Protein AF-A0AAD6XHH4-F1 (afdb_monomer_lite)

Foldseek 3Di:
DDDDDDDDDDVVVVVVVVVVVVVVVVVVVVCVPDVDDDPPDDDDDDDDDDDDDDDDDDCPVVVVVVVVVVLVVVVVVVLVVVVPDDDDPPDDDDDDDDDDDDPPSVVVVVPDPPDDPVRLVVVLLSVLVVLLPDPDQDDPVSQVCCVPDVSNVLSNLSNLLSVLLVQQADDVPDPARDGHDDPPDDPVSVVLSNQLQVLLLVVLVCQLQDAQDFDPPVDPPSVQQRVLRNVLSNVLSVVLVVCVPPPDDDRSSHSNSSVSSLVSSLVSLLVCLVVPPRHDPNRSVSSSVSSVCCVSVVRSVSNDDD

pLDDT: mean 70.5, std 23.52, range [30.83, 97.88]

Radius of gyration: 24.85 Å; chains: 1; bounding box: 72×49×57 Å

Organism: NCBI:txid1033014

Sequence (306 aa):
MTRCSSLRSPPALDALRSAALRRALRLMRHLNSNPTLDLRSEKPGRLPQGVLDDPAEKNSDRFVFIEVEQTLFKVHISLFRLEIWSPASSATREKSPREYEAPEPIYCLATHSSLGSDLLLDLVRRLSHHILRQSSPPDPALIHLIEHDPRLRKLQGAVYYRQLIDLERPLPGSPSAQPVFPSGMDVERRMLFLSAHISLSALCARVSSEAPPIPASGCPSHAMCALAWADMWAQAAATCCLQVGSRTPPQPEGSADVLGRLRAMTPVLNRMVTEAPTMSVGCGLAALDAVGALIIDGLMGHFASP

Secondary structure (DSSP, 8-state):
-------PPPHHHHHHHHHHHHHHHHHHHHHHH-S---SS-----------------S-HHHHHHHHHHHHHHHHHHHHHHHHSS-S----------------HHHHHHHT-TT--HHHHHHHHHHHHHHHHH-SSPPPHHHHHHHHH-GGGGGGHHHHHHHHHHHH----TT-SS------TTS-HHHHHHHHHHHHHHHHHHHHHHH-PPPPP--S-TTHHHHHHHHHHHHHHHHHHHHHGGGS-SSPP--STT-HHHHHHHHHHHHHHHHHH-TTS-HHHHHHHHHHHHHIIIIIHHHTT---

Structure (mmCIF, N/CA/C/O backbone):
data_AF-A0AAD6XHH4-F1
#
_entry.id   AF-A0AAD6XHH4-F1
#
loop_
_atom_site.group_PDB
_atom_site.id
_atom_site.type_symbol
_atom_site.label_atom_id
_atom_site.label_alt_id
_atom_site.label_comp_id
_atom_site.label_asym_id
_atom_site.label_entity_id
_atom_site.label_seq_id
_atom_site.pdbx_PDB_ins_code
_atom_site.Cartn_x
_atom_site.Cartn_y
_atom_site.Cartn_z
_atom_site.occupancy
_atom_site.B_iso_or_equiv
_atom_site.auth_seq_id
_atom_site.auth_comp_id
_atom_site.auth_asym_id
_atom_site.auth_atom_id
_atom_site.pdbx_PDB_model_num
ATOM 1 N N . MET A 1 1 ? -39.814 -18.884 34.731 1.00 38.12 1 MET A N 1
ATOM 2 C CA . MET A 1 1 ? -40.249 -18.871 33.317 1.00 38.12 1 MET A CA 1
ATOM 3 C C . MET A 1 1 ? -40.648 -17.450 32.946 1.00 38.12 1 MET A C 1
ATOM 5 O O . MET A 1 1 ? -41.772 -17.045 33.204 1.00 38.12 1 MET A O 1
ATOM 9 N N . THR A 1 2 ? -39.713 -16.674 32.408 1.00 34.16 2 THR A N 1
ATOM 10 C CA . THR A 1 2 ? -39.904 -15.274 31.998 1.00 34.16 2 THR A CA 1
ATOM 11 C C . THR A 1 2 ? -39.725 -15.206 30.483 1.00 34.16 2 THR A C 1
ATOM 13 O O . THR A 1 2 ? -38.707 -15.646 29.957 1.00 34.16 2 THR A O 1
ATOM 16 N N . ARG A 1 3 ? -40.759 -14.746 29.768 1.00 37.12 3 ARG A N 1
ATOM 17 C CA . ARG A 1 3 ? -40.768 -14.635 28.302 1.00 37.12 3 ARG A CA 1
ATOM 18 C C . ARG A 1 3 ? -39.879 -13.463 27.870 1.00 37.12 3 ARG A C 1
ATOM 20 O O . ARG A 1 3 ? -40.127 -12.335 28.283 1.00 37.12 3 ARG A O 1
ATOM 27 N N . CYS A 1 4 ? -38.885 -13.731 27.022 1.00 30.83 4 CYS A N 1
ATOM 28 C CA . CYS A 1 4 ? -38.137 -12.708 26.291 1.00 30.83 4 CYS A CA 1
ATOM 29 C C . CYS A 1 4 ? -39.036 -12.065 25.228 1.00 30.83 4 CYS A C 1
ATOM 31 O O . CYS A 1 4 ? -39.447 -12.721 24.270 1.00 30.83 4 CYS A O 1
ATOM 33 N N . SER A 1 5 ? -39.323 -10.778 25.392 1.00 34.25 5 SER A N 1
ATOM 34 C CA . SER A 1 5 ? -39.999 -9.954 24.392 1.00 34.25 5 SER A CA 1
ATOM 35 C C . SER A 1 5 ? -38.988 -9.493 23.340 1.00 34.25 5 SER A C 1
ATOM 37 O O . SER A 1 5 ? -38.043 -8.773 23.649 1.00 34.25 5 SER A O 1
ATOM 39 N N . SER A 1 6 ? -39.192 -9.916 22.092 1.00 36.91 6 SER A N 1
ATOM 40 C CA . SER A 1 6 ? -38.454 -9.443 20.917 1.00 36.91 6 SER A CA 1
ATOM 41 C C . SER A 1 6 ? -38.682 -7.937 20.724 1.00 36.91 6 SER A C 1
ATOM 43 O O . SER A 1 6 ? -39.798 -7.502 20.429 1.00 36.91 6 SER A O 1
ATOM 45 N N . LEU A 1 7 ? -37.628 -7.140 20.918 1.00 37.38 7 LEU A N 1
ATOM 46 C CA . LEU A 1 7 ? -37.591 -5.716 20.585 1.00 37.38 7 LEU A CA 1
ATOM 47 C C . LEU A 1 7 ? -37.628 -5.571 19.058 1.00 37.38 7 LEU A C 1
ATOM 49 O O . LEU A 1 7 ? -36.608 -5.698 18.384 1.00 37.38 7 LEU A O 1
ATOM 53 N N . ARG A 1 8 ? -38.821 -5.323 18.508 1.00 40.91 8 ARG A N 1
ATOM 54 C CA . ARG A 1 8 ? -38.974 -4.861 17.126 1.00 40.91 8 ARG A CA 1
ATOM 55 C C . ARG A 1 8 ? -38.397 -3.452 17.020 1.00 40.91 8 ARG A C 1
ATOM 57 O O . ARG A 1 8 ? -38.743 -2.579 17.815 1.00 40.91 8 ARG A O 1
ATOM 64 N N . SER A 1 9 ? -37.532 -3.237 16.037 1.00 38.97 9 SER A N 1
ATOM 65 C CA . SER A 1 9 ? -37.052 -1.913 15.647 1.00 38.97 9 SER A CA 1
ATOM 66 C C . SER A 1 9 ? -38.241 -0.981 15.357 1.00 38.97 9 SER A C 1
ATOM 68 O O . SER A 1 9 ? -39.226 -1.413 14.750 1.00 38.97 9 SER A O 1
ATOM 70 N N . PRO A 1 10 ? -38.199 0.287 15.807 1.00 39.59 10 PRO A N 1
ATOM 71 C CA . PRO A 1 10 ? -39.323 1.194 15.651 1.00 39.59 10 PRO A CA 1
ATOM 72 C C . PRO A 1 10 ? -39.544 1.518 14.161 1.00 39.59 10 PRO A C 1
ATOM 74 O O . PRO A 1 10 ? -38.591 1.892 13.473 1.00 39.59 10 PRO A O 1
ATOM 77 N N . PRO A 1 11 ? -40.794 1.461 13.662 1.00 45.16 11 PRO A N 1
ATOM 78 C CA . PRO A 1 11 ? -41.135 1.668 12.245 1.00 45.16 11 PRO A CA 1
ATOM 79 C C . PRO A 1 11 ? -40.723 3.048 11.699 1.00 45.16 11 PRO A C 1
ATOM 81 O O . PRO A 1 11 ? -40.626 3.246 10.489 1.00 45.16 11 PRO A O 1
ATOM 84 N N . ALA A 1 12 ? -40.426 4.003 12.585 1.00 40.31 12 ALA A N 1
ATOM 85 C CA . ALA A 1 12 ? -39.909 5.320 12.234 1.00 40.31 12 ALA A CA 1
ATOM 86 C C . ALA A 1 12 ? -38.522 5.268 11.564 1.00 40.31 12 ALA A C 1
ATOM 88 O O . ALA A 1 12 ? -38.229 6.093 10.699 1.00 40.31 12 ALA A O 1
ATOM 89 N N . LEU A 1 13 ? -37.681 4.292 11.921 1.00 39.94 13 LEU A N 1
ATOM 90 C CA . LEU A 1 13 ? -36.305 4.197 11.426 1.00 39.94 13 LEU A CA 1
ATOM 91 C C . LEU A 1 13 ? -36.262 3.641 9.992 1.00 39.94 13 LEU A C 1
ATOM 93 O O . LEU A 1 13 ? -35.507 4.133 9.155 1.00 39.94 13 LEU A O 1
ATOM 97 N N . ASP A 1 14 ? -37.161 2.711 9.669 1.00 41.16 14 ASP A N 1
ATOM 98 C CA . ASP A 1 14 ? -37.335 2.195 8.307 1.00 41.16 14 ASP A CA 1
ATOM 99 C C . ASP A 1 14 ? -38.042 3.212 7.393 1.00 41.16 14 ASP A C 1
ATOM 101 O O . ASP A 1 14 ? -37.699 3.348 6.215 1.00 41.16 14 ASP A O 1
ATOM 105 N N . ALA A 1 15 ? -38.958 4.019 7.941 1.00 40.78 15 ALA A N 1
ATOM 106 C CA . ALA A 1 15 ? -39.576 5.130 7.218 1.00 40.78 15 ALA A CA 1
ATOM 107 C C . ALA A 1 15 ? -38.568 6.246 6.875 1.00 40.78 15 ALA A C 1
ATOM 109 O O . ALA A 1 15 ? -38.602 6.777 5.760 1.00 40.78 15 ALA A O 1
ATOM 110 N N . LEU A 1 16 ? -37.643 6.564 7.790 1.00 37.56 16 LEU A N 1
ATOM 111 C CA . LEU A 1 16 ? -36.553 7.524 7.569 1.00 37.56 16 LEU A CA 1
ATOM 112 C C . LEU A 1 16 ? -35.567 7.033 6.499 1.00 37.56 16 LEU A C 1
ATOM 114 O O . LEU A 1 16 ? -35.246 7.786 5.578 1.00 37.56 16 LEU A O 1
ATOM 118 N N . ARG A 1 17 ? -35.181 5.750 6.541 1.00 42.19 17 ARG A N 1
ATOM 119 C CA . ARG A 1 17 ? -34.346 5.102 5.509 1.00 42.19 17 ARG A CA 1
ATOM 120 C C . ARG A 1 17 ? -35.018 5.124 4.132 1.00 42.19 17 ARG A C 1
ATOM 122 O O . ARG A 1 17 ? -34.400 5.491 3.136 1.00 42.19 17 ARG A O 1
ATOM 129 N N . SER A 1 18 ? -36.318 4.837 4.081 1.00 48.31 18 SER A N 1
ATOM 130 C CA . SER A 1 18 ? -37.126 4.902 2.856 1.00 48.31 18 SER A CA 1
ATOM 131 C C . SER A 1 18 ? -37.289 6.333 2.310 1.00 48.31 18 SER A C 1
ATOM 133 O O . SER A 1 18 ? -37.355 6.550 1.097 1.00 48.31 18 SER A O 1
ATOM 135 N N . ALA A 1 19 ? -37.381 7.343 3.178 1.00 43.75 19 ALA A N 1
ATOM 136 C CA . ALA A 1 19 ? -37.499 8.745 2.774 1.00 43.75 19 ALA A CA 1
ATOM 137 C C . ALA A 1 19 ? -36.178 9.310 2.223 1.00 43.75 19 ALA A C 1
ATOM 139 O O . ALA A 1 19 ? -36.202 9.988 1.190 1.00 43.75 19 ALA A O 1
ATOM 140 N N . ALA A 1 20 ? -35.047 8.983 2.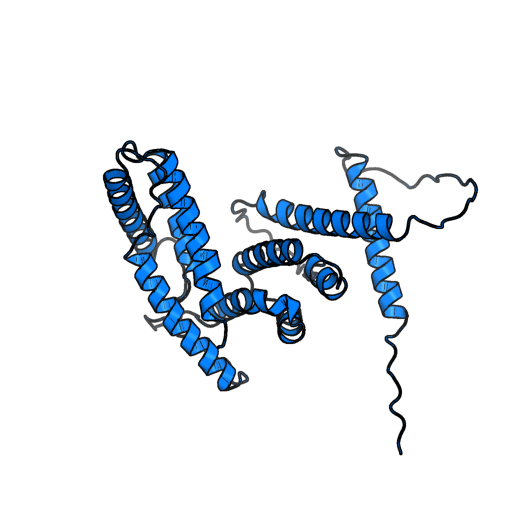858 1.00 43.72 20 ALA A N 1
ATOM 141 C CA . ALA A 1 20 ? -33.706 9.328 2.382 1.00 43.72 20 ALA A CA 1
ATOM 142 C C . ALA A 1 20 ? -33.438 8.713 0.998 1.00 43.72 20 ALA A C 1
ATOM 144 O O . ALA A 1 20 ? -33.134 9.436 0.046 1.00 43.72 20 ALA A O 1
ATOM 145 N N . LEU A 1 21 ? -33.738 7.419 0.837 1.00 41.41 21 LEU A N 1
ATOM 146 C CA . LEU A 1 21 ? -33.619 6.701 -0.433 1.00 41.41 21 LEU A CA 1
ATOM 147 C C . LEU A 1 21 ? -34.482 7.328 -1.547 1.00 41.41 21 LEU A C 1
ATOM 149 O O . LEU A 1 21 ? -34.013 7.559 -2.660 1.00 41.41 21 LEU A O 1
ATOM 153 N N . ARG A 1 22 ? -35.738 7.695 -1.254 1.00 50.12 22 ARG A N 1
ATOM 154 C CA . ARG A 1 22 ? -36.636 8.362 -2.224 1.00 50.12 22 ARG A CA 1
ATOM 155 C C . ARG A 1 22 ? -36.204 9.786 -2.580 1.00 50.12 22 ARG A C 1
ATOM 157 O O . ARG A 1 22 ? -36.568 10.288 -3.648 1.00 50.12 22 ARG A O 1
ATOM 164 N N . ARG A 1 23 ? -35.472 10.474 -1.702 1.00 43.81 23 ARG A N 1
ATOM 165 C CA . ARG A 1 23 ? -34.904 11.803 -1.973 1.00 43.81 23 ARG A CA 1
ATOM 166 C C . ARG A 1 23 ? -33.653 11.687 -2.844 1.00 43.81 23 ARG A C 1
ATOM 168 O O . ARG A 1 23 ? -33.570 12.393 -3.848 1.00 43.81 23 ARG A O 1
ATOM 175 N N . ALA A 1 24 ? -32.776 10.731 -2.540 1.00 40.41 24 ALA A N 1
ATOM 176 C CA . ALA A 1 24 ? -31.613 10.397 -3.357 1.00 40.41 24 ALA A CA 1
ATOM 177 C C . ALA A 1 24 ? -32.025 9.970 -4.779 1.00 40.41 24 ALA A C 1
ATOM 179 O O . ALA A 1 24 ? -31.514 10.503 -5.761 1.00 40.41 24 ALA A O 1
ATOM 180 N N . LEU A 1 25 ? -33.038 9.105 -4.921 1.00 42.34 25 LEU A N 1
ATOM 181 C CA . LEU A 1 25 ? -33.555 8.657 -6.226 1.00 42.34 25 LEU A CA 1
ATOM 182 C C . LEU A 1 25 ? -34.143 9.792 -7.086 1.00 42.34 25 LEU A C 1
ATOM 184 O O . LEU A 1 25 ? -34.001 9.770 -8.310 1.00 42.34 25 LEU A O 1
ATOM 188 N N . ARG A 1 26 ? -34.766 10.810 -6.474 1.00 51.00 26 ARG A N 1
ATOM 189 C CA . ARG A 1 26 ? -35.290 11.987 -7.195 1.00 51.00 26 ARG A CA 1
ATOM 190 C C . ARG A 1 26 ? -34.180 12.923 -7.673 1.00 51.00 26 ARG A C 1
ATOM 192 O O . ARG A 1 26 ? -34.223 13.356 -8.822 1.00 51.00 26 ARG A O 1
ATOM 199 N N . LEU A 1 27 ? -33.172 13.170 -6.836 1.00 39.81 27 LEU A N 1
ATOM 200 C CA . LEU A 1 27 ? -31.971 13.924 -7.216 1.00 39.81 27 LEU A CA 1
ATOM 201 C C . LEU A 1 27 ? -31.209 13.229 -8.355 1.00 39.81 27 LEU A C 1
ATOM 203 O O . LEU A 1 27 ? -30.792 13.883 -9.308 1.00 39.81 27 LEU A O 1
ATOM 207 N N . MET A 1 28 ? -31.120 11.897 -8.316 1.00 38.41 28 MET A N 1
ATOM 208 C CA . MET A 1 28 ? -30.458 11.095 -9.349 1.00 38.41 28 MET A CA 1
ATOM 209 C C . MET A 1 28 ? -31.188 11.104 -10.704 1.00 38.41 28 MET A C 1
ATOM 211 O O . MET A 1 28 ? -30.528 11.200 -11.735 1.00 38.41 28 MET A O 1
ATOM 215 N N . ARG A 1 29 ? -32.531 11.066 -10.743 1.00 46.91 29 ARG A N 1
ATOM 216 C CA . ARG A 1 29 ? -33.285 11.219 -12.010 1.00 46.91 29 ARG A CA 1
ATOM 217 C C . ARG A 1 29 ? -33.117 12.603 -12.627 1.00 46.91 29 ARG A C 1
ATOM 219 O O . ARG A 1 29 ? -33.049 12.724 -13.847 1.00 46.91 29 ARG A O 1
ATOM 226 N N . HIS A 1 30 ? -33.052 13.635 -11.792 1.00 43.25 30 HIS A N 1
ATOM 227 C CA . HIS A 1 30 ? -32.954 15.010 -12.263 1.00 43.25 30 HIS A CA 1
ATOM 228 C C . HIS A 1 30 ? -31.583 15.301 -12.893 1.00 43.25 30 HIS A C 1
ATOM 230 O O . HIS A 1 30 ? -31.517 15.863 -13.981 1.00 43.25 30 HIS A O 1
ATOM 236 N N . LEU A 1 31 ? -30.500 14.814 -12.276 1.00 40.19 31 LEU A N 1
ATOM 237 C CA . LEU A 1 31 ? -29.130 14.987 -12.776 1.00 40.19 31 LEU A CA 1
ATOM 238 C C . LEU A 1 31 ? -28.827 14.184 -14.051 1.00 40.19 31 LEU A C 1
ATOM 240 O O . LEU A 1 31 ? -27.960 14.579 -14.823 1.00 40.19 31 LEU A O 1
ATOM 244 N N . ASN A 1 32 ? -29.535 13.077 -14.285 1.00 39.56 32 ASN A N 1
ATOM 245 C CA . ASN A 1 32 ? -29.341 12.251 -15.480 1.00 39.56 32 ASN A CA 1
ATOM 246 C C . ASN A 1 32 ? -30.130 12.756 -16.703 1.00 39.56 32 ASN A C 1
ATOM 248 O O . ASN A 1 32 ? -29.864 12.330 -17.820 1.00 39.56 32 ASN A O 1
ATOM 252 N N . SER A 1 33 ? -31.107 13.648 -16.499 1.00 49.69 33 SER A N 1
ATOM 253 C CA . SER A 1 33 ? -32.009 14.113 -17.566 1.00 49.69 33 SER A CA 1
ATOM 254 C C . SER A 1 33 ? -31.610 15.465 -18.173 1.00 49.69 33 SER A C 1
ATOM 256 O O . SER A 1 33 ? -32.163 15.835 -19.199 1.00 49.69 33 SER A O 1
ATOM 258 N N . ASN A 1 34 ? -30.680 16.213 -17.563 1.00 35.78 34 ASN A N 1
ATOM 259 C CA . ASN A 1 34 ? -30.215 17.514 -18.063 1.00 35.78 34 ASN A CA 1
ATOM 260 C C . ASN A 1 34 ? -28.780 17.816 -17.574 1.00 35.78 34 ASN A C 1
ATOM 262 O O . ASN A 1 34 ? -28.614 18.315 -16.461 1.00 35.78 34 ASN A O 1
ATOM 266 N N . PRO A 1 35 ? -27.729 17.535 -18.370 1.00 38.91 35 PRO A N 1
ATOM 267 C CA . PRO A 1 35 ? -26.337 17.701 -17.937 1.00 38.91 35 PRO A CA 1
ATOM 268 C C . PRO A 1 35 ? -25.818 19.154 -17.951 1.00 38.91 35 PRO A C 1
ATOM 270 O O . PRO A 1 35 ? -24.703 19.395 -17.495 1.00 38.91 35 PRO A O 1
ATOM 273 N N . THR A 1 36 ? -26.590 20.129 -18.446 1.00 38.81 36 THR A N 1
ATOM 274 C CA . THR A 1 36 ? -26.137 21.524 -18.635 1.00 38.81 36 THR A CA 1
ATOM 275 C C . THR A 1 36 ? -27.192 22.555 -18.225 1.00 38.81 36 THR A C 1
ATOM 277 O O . THR A 1 36 ? -27.639 23.351 -19.049 1.00 38.81 36 THR A O 1
ATOM 280 N N . LEU A 1 37 ? -27.616 22.552 -16.960 1.00 35.69 37 LEU A N 1
ATOM 281 C CA . LEU A 1 37 ? -28.521 23.580 -16.435 1.00 35.69 37 LEU A CA 1
ATOM 282 C C . LEU A 1 37 ? -27.876 24.338 -15.269 1.00 35.69 37 LEU A C 1
ATOM 284 O O . LEU A 1 37 ? -27.537 23.761 -14.237 1.00 35.69 37 LEU A O 1
ATOM 288 N N . ASP A 1 38 ? -27.696 25.642 -15.482 1.00 39.75 38 ASP A N 1
ATOM 289 C CA . ASP A 1 38 ? -27.263 26.623 -14.490 1.00 39.75 38 ASP A CA 1
ATOM 290 C C . ASP A 1 38 ? -28.396 26.847 -13.471 1.00 39.75 38 ASP A C 1
ATOM 292 O O . ASP A 1 38 ? -29.515 27.225 -13.825 1.00 39.75 38 ASP A O 1
ATOM 296 N N . LEU A 1 39 ? -28.123 26.574 -12.192 1.00 39.47 39 LEU A N 1
ATOM 297 C CA . LEU A 1 39 ? -29.092 26.584 -11.087 1.00 39.47 39 LEU A CA 1
ATOM 298 C C . LEU A 1 39 ? -29.401 28.013 -10.604 1.00 39.47 39 LEU A C 1
ATOM 300 O O . LEU A 1 39 ? -29.316 28.324 -9.413 1.00 39.47 39 LEU A O 1
ATOM 304 N N . ARG A 1 40 ? -29.773 28.899 -11.531 1.00 37.56 40 ARG A N 1
ATOM 305 C CA . ARG A 1 40 ? -30.225 30.267 -11.239 1.00 37.56 40 ARG A CA 1
ATOM 306 C C . ARG A 1 40 ? -31.520 30.662 -11.937 1.00 37.56 40 ARG A C 1
ATOM 308 O O . ARG A 1 40 ? -31.772 31.841 -12.120 1.00 37.56 40 ARG A O 1
ATOM 315 N N . SER A 1 41 ? -32.393 29.723 -12.264 1.00 43.53 41 SER A N 1
ATOM 316 C CA . SER A 1 41 ? -33.809 30.033 -12.464 1.00 43.53 41 SER A CA 1
ATOM 317 C C . SER A 1 41 ? -34.580 28.727 -12.530 1.00 43.53 41 SER A C 1
ATOM 319 O O . SER A 1 41 ? -34.271 27.893 -13.367 1.00 43.53 41 SER A O 1
ATOM 321 N N . GLU A 1 42 ? -35.545 28.515 -11.638 1.00 35.38 42 GLU A N 1
ATOM 322 C CA . GLU A 1 42 ? -36.954 28.459 -12.045 1.00 35.38 42 GLU A CA 1
ATOM 323 C C . GLU A 1 42 ? -37.880 28.060 -10.884 1.00 35.38 42 GLU A C 1
ATOM 325 O O . GLU A 1 42 ? -37.551 27.281 -9.989 1.00 35.38 42 GLU A O 1
ATOM 330 N N . LYS A 1 43 ? -39.059 28.689 -10.910 1.00 41.00 43 LYS A N 1
ATOM 331 C CA . LYS A 1 43 ? -40.219 28.496 -10.031 1.00 41.00 43 LYS A CA 1
ATOM 332 C C . LYS A 1 43 ? -40.973 27.199 -10.387 1.00 41.00 43 LYS A C 1
ATOM 334 O O . LYS A 1 43 ? -40.869 26.727 -11.514 1.00 41.00 43 LYS A O 1
ATOM 339 N N . PRO A 1 44 ? -41.798 26.646 -9.478 1.00 36.66 44 PRO A N 1
ATOM 340 C CA . PRO A 1 44 ? -42.433 25.348 -9.690 1.00 36.66 44 PRO A CA 1
ATOM 341 C C . PRO A 1 44 ? -43.691 25.441 -10.572 1.00 36.66 44 PRO A C 1
ATOM 343 O O . PRO A 1 44 ? -44.664 26.105 -10.212 1.00 36.66 44 PRO A O 1
ATOM 346 N N . GLY A 1 45 ? -43.690 24.712 -11.691 1.00 39.41 45 GLY A N 1
ATOM 347 C CA . GLY A 1 45 ? -44.871 24.391 -12.501 1.00 39.41 45 GLY A CA 1
ATOM 348 C C . GLY A 1 45 ? -45.318 22.934 -12.306 1.00 39.41 45 GLY A C 1
ATOM 349 O O . GLY A 1 45 ? -44.487 22.039 -12.171 1.00 39.41 45 GLY A O 1
ATOM 350 N N . ARG A 1 46 ? -46.639 22.704 -12.251 1.00 39.25 46 ARG A N 1
ATOM 351 C CA . ARG A 1 46 ? -47.306 21.397 -12.055 1.00 39.25 46 ARG A CA 1
ATOM 352 C C . ARG A 1 46 ? -47.082 20.427 -13.226 1.00 39.25 46 ARG A C 1
ATOM 354 O O . ARG A 1 46 ? -47.064 20.857 -14.372 1.00 39.25 46 ARG A O 1
ATOM 361 N N . LEU A 1 47 ? -47.085 19.121 -12.934 1.00 32.56 47 LEU A N 1
ATOM 362 C CA . LEU A 1 47 ? -47.289 18.046 -13.920 1.00 32.56 47 LEU A CA 1
ATOM 363 C C . LEU A 1 47 ? -48.551 17.212 -13.606 1.00 32.56 47 LEU A C 1
ATOM 365 O O . LEU A 1 47 ? -48.990 17.212 -12.450 1.00 32.56 47 LEU A O 1
ATOM 369 N N . PRO A 1 48 ? -49.146 16.539 -14.616 1.00 40.72 48 PRO A N 1
ATOM 370 C CA . PRO A 1 48 ? -50.492 15.978 -14.562 1.00 40.72 48 PRO A CA 1
ATOM 371 C C . PRO A 1 48 ? -50.539 14.474 -14.237 1.00 40.72 48 PRO A C 1
ATOM 373 O O . PRO A 1 48 ? -49.525 13.779 -14.204 1.00 40.72 48 PRO A O 1
ATOM 376 N N . GLN A 1 49 ? -51.764 14.012 -13.978 1.00 39.25 49 GLN A N 1
ATOM 377 C CA . GLN A 1 49 ? -52.178 12.687 -13.509 1.00 39.25 49 GLN A CA 1
ATOM 378 C C . GLN A 1 49 ? -52.655 11.774 -14.656 1.00 39.25 49 GLN A C 1
ATOM 380 O O . GLN A 1 49 ? -53.312 12.248 -15.579 1.00 39.25 49 GLN A O 1
ATOM 385 N N . GLY A 1 50 ? -52.417 10.463 -14.507 1.00 36.53 50 GLY A N 1
ATOM 386 C CA . GLY A 1 50 ? -52.994 9.358 -15.298 1.00 36.53 50 GLY A CA 1
ATOM 387 C C . GLY A 1 50 ? -51.916 8.390 -15.816 1.00 36.53 50 GLY A C 1
ATOM 388 O O . GLY A 1 50 ? -50.859 8.860 -16.208 1.00 36.53 50 GLY A O 1
ATOM 389 N N . VAL A 1 51 ? -52.049 7.057 -15.866 1.00 35.62 51 VAL A N 1
ATOM 390 C CA . VAL A 1 51 ? -53.215 6.159 -15.825 1.00 35.62 51 VAL A CA 1
ATOM 391 C C . VAL A 1 51 ? -52.717 4.680 -15.748 1.00 35.62 51 VAL A C 1
ATOM 393 O O . VAL A 1 51 ? -51.707 4.366 -16.369 1.00 35.62 51 VAL A O 1
ATOM 396 N N . LEU A 1 52 ? -53.488 3.840 -15.030 1.00 35.88 52 LEU A N 1
ATOM 397 C CA . LEU A 1 52 ? -53.778 2.380 -15.118 1.00 35.88 52 LEU A CA 1
ATOM 398 C C . LEU A 1 52 ? -52.756 1.242 -14.854 1.00 35.88 52 LEU A C 1
ATOM 400 O O . LEU A 1 52 ? -51.589 1.273 -15.230 1.00 35.88 52 LEU A O 1
ATOM 404 N N . ASP A 1 53 ? -53.341 0.224 -14.204 1.00 44.75 53 ASP A N 1
ATOM 405 C CA . ASP A 1 53 ? -52.871 -1.046 -13.634 1.00 44.75 53 ASP A CA 1
ATOM 406 C C . ASP A 1 53 ? -52.616 -2.188 -14.646 1.00 44.75 53 ASP A C 1
ATOM 408 O O . ASP A 1 53 ? -53.295 -2.253 -15.667 1.00 44.75 53 ASP A O 1
ATOM 412 N N . ASP A 1 54 ? -51.715 -3.128 -14.299 1.00 37.34 54 ASP A N 1
ATOM 413 C CA . ASP A 1 54 ? -51.869 -4.599 -14.470 1.00 37.34 54 ASP A CA 1
ATOM 414 C C . ASP A 1 54 ? -50.731 -5.371 -13.736 1.00 37.34 54 ASP A C 1
ATOM 416 O O . ASP A 1 54 ? -49.725 -4.753 -13.362 1.00 37.34 54 ASP A O 1
ATOM 420 N N . PRO A 1 55 ? -50.858 -6.687 -13.432 1.00 44.97 55 PRO A N 1
ATOM 421 C CA . PRO A 1 55 ? -50.319 -7.275 -12.216 1.00 44.97 55 PRO A CA 1
ATOM 422 C C . PRO A 1 55 ? -48.990 -8.007 -12.413 1.00 44.97 55 PRO A C 1
ATOM 424 O O . PRO A 1 55 ? -48.683 -8.605 -13.445 1.00 44.97 55 PRO A O 1
ATOM 427 N N . ALA A 1 56 ? -48.210 -7.981 -11.338 1.00 49.59 56 ALA A N 1
ATOM 428 C CA . ALA A 1 56 ? -46.956 -8.686 -11.182 1.00 49.59 56 ALA A CA 1
ATOM 429 C C . ALA A 1 56 ? -47.185 -10.137 -10.748 1.00 49.59 56 ALA A C 1
ATOM 431 O O . ALA A 1 56 ? -47.801 -10.376 -9.719 1.00 49.59 56 ALA A O 1
ATOM 432 N N . GLU A 1 57 ? -46.571 -11.083 -11.454 1.00 46.00 57 GLU A N 1
ATOM 433 C CA . GLU A 1 57 ? -46.033 -12.311 -10.862 1.00 46.00 57 GLU A CA 1
ATOM 434 C C . GLU A 1 57 ? -45.046 -12.931 -11.866 1.00 46.00 57 GLU A C 1
ATOM 436 O O . GLU A 1 57 ? -45.379 -13.077 -13.037 1.00 46.00 57 GLU A O 1
ATOM 441 N N . LYS A 1 58 ? -43.827 -13.274 -11.411 1.00 42.31 58 LYS A N 1
ATOM 442 C CA . LYS A 1 58 ? -42.641 -13.792 -12.158 1.00 42.31 58 LYS A CA 1
ATOM 443 C C . LYS A 1 58 ? -41.492 -12.830 -12.486 1.00 42.31 58 LYS A C 1
ATOM 445 O O . LYS A 1 58 ? -40.579 -13.219 -13.207 1.00 42.31 58 LYS A O 1
ATOM 450 N N . ASN A 1 59 ? -41.449 -11.633 -11.905 1.00 39.94 59 ASN A N 1
ATOM 451 C CA . ASN A 1 59 ? -40.301 -10.728 -12.082 1.00 39.94 59 ASN A CA 1
ATOM 452 C C . ASN A 1 59 ? -39.540 -10.378 -10.787 1.00 39.94 59 ASN A C 1
ATOM 454 O O . ASN A 1 59 ? -38.568 -9.634 -10.858 1.00 39.94 59 ASN A O 1
ATOM 458 N N . SER A 1 60 ? -39.897 -10.930 -9.620 1.00 38.09 60 SER A N 1
ATOM 459 C CA . SER A 1 60 ? -39.243 -10.566 -8.346 1.00 38.09 60 SER A CA 1
ATOM 460 C C . SER A 1 60 ? -37.729 -10.797 -8.360 1.00 38.09 60 SER A C 1
ATOM 462 O O . SER A 1 60 ? -36.976 -9.926 -7.937 1.00 38.09 60 SER A O 1
ATOM 464 N N . ASP A 1 61 ? -37.266 -11.902 -8.943 1.00 34.47 61 ASP A N 1
ATOM 465 C CA . ASP A 1 61 ? -35.844 -12.266 -8.882 1.00 34.47 61 ASP A CA 1
ATOM 466 C C . ASP A 1 61 ? -34.993 -11.478 -9.887 1.00 34.47 61 ASP A C 1
ATOM 468 O O . ASP A 1 61 ? -33.823 -11.188 -9.638 1.00 34.47 61 ASP A O 1
ATOM 472 N N . ARG A 1 62 ? -35.597 -11.036 -10.999 1.00 35.03 62 ARG A N 1
ATOM 473 C CA . ARG A 1 62 ? -34.939 -10.170 -11.990 1.00 35.03 62 ARG A CA 1
ATOM 474 C C . ARG A 1 62 ? -34.833 -8.723 -11.513 1.00 35.03 62 ARG A C 1
ATOM 476 O O . ARG A 1 62 ? -33.849 -8.057 -11.820 1.00 35.03 62 ARG A O 1
ATOM 483 N N . PHE A 1 63 ? -35.810 -8.242 -10.747 1.00 34.28 63 PHE A N 1
ATOM 484 C CA . PHE A 1 63 ? -35.796 -6.879 -10.212 1.00 34.28 63 PHE A CA 1
ATOM 485 C C . PHE A 1 63 ? -34.794 -6.711 -9.061 1.00 34.28 63 PHE A C 1
ATOM 487 O O . PHE A 1 63 ? -34.105 -5.694 -9.019 1.00 34.28 63 PHE A O 1
ATOM 494 N N . VAL A 1 64 ? -34.618 -7.727 -8.205 1.00 42.41 64 VAL A N 1
ATOM 495 C CA . VAL A 1 64 ? -33.596 -7.702 -7.140 1.00 42.41 64 VAL A CA 1
ATOM 496 C C . VAL A 1 64 ? -32.179 -7.683 -7.726 1.00 42.41 64 VAL A C 1
ATOM 498 O O . VAL A 1 64 ? -31.316 -6.963 -7.227 1.00 42.41 64 VAL A O 1
ATOM 501 N N . PHE A 1 65 ? -31.937 -8.405 -8.826 1.00 34.09 65 PHE A N 1
ATOM 502 C CA . PHE A 1 65 ? -30.628 -8.414 -9.491 1.00 34.09 65 PHE A CA 1
ATOM 503 C C . PHE A 1 65 ? -30.276 -7.045 -10.099 1.00 34.09 65 PHE A C 1
ATOM 505 O O . PHE A 1 65 ? -29.167 -6.546 -9.916 1.00 34.09 65 PHE A O 1
ATOM 512 N N . ILE A 1 66 ? -31.255 -6.391 -10.734 1.00 40.47 66 ILE A N 1
ATOM 513 C CA . ILE A 1 66 ? -31.098 -5.046 -11.305 1.00 40.47 66 ILE A CA 1
ATOM 514 C C . ILE A 1 66 ? -30.893 -3.996 -10.199 1.00 40.47 66 ILE A C 1
ATOM 516 O O . ILE A 1 66 ? -30.097 -3.075 -10.371 1.00 40.47 66 ILE A O 1
ATOM 520 N N . GLU A 1 67 ? -31.556 -4.118 -9.045 1.00 44.03 67 GLU A N 1
ATOM 521 C CA . GLU A 1 67 ? -31.364 -3.190 -7.920 1.00 44.03 67 GLU A CA 1
ATOM 522 C C . GLU A 1 67 ? -29.991 -3.329 -7.251 1.00 44.03 67 GLU A C 1
ATOM 524 O O . GLU A 1 67 ? -29.388 -2.314 -6.885 1.00 44.03 67 GLU A O 1
ATOM 529 N N . VAL A 1 68 ? -29.460 -4.550 -7.130 1.00 44.19 68 VAL A N 1
ATOM 530 C CA . VAL A 1 68 ? -28.113 -4.793 -6.590 1.00 44.19 68 VAL A CA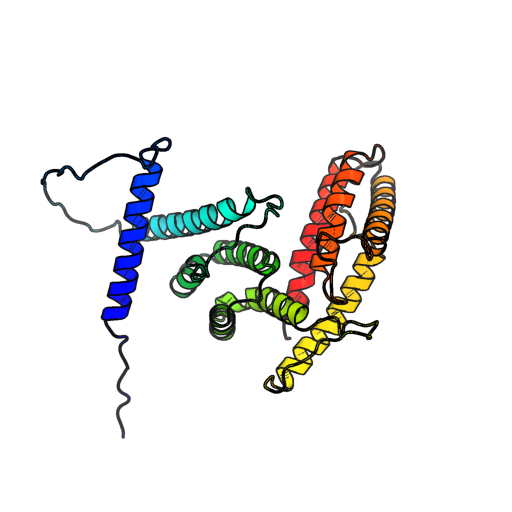 1
ATOM 531 C C . VAL A 1 68 ? -27.043 -4.282 -7.557 1.00 44.19 68 VAL A C 1
ATOM 533 O O . VAL A 1 68 ? -26.155 -3.543 -7.130 1.00 44.19 68 VAL A O 1
ATOM 536 N N . GLU A 1 69 ? -27.161 -4.563 -8.859 1.00 42.38 69 GLU A N 1
ATOM 537 C CA . GLU A 1 69 ? -26.252 -4.013 -9.876 1.00 42.38 69 GLU A CA 1
ATOM 538 C C . GLU A 1 69 ? -26.304 -2.485 -9.921 1.00 42.38 69 GLU A C 1
ATOM 540 O O . GLU A 1 69 ? -25.263 -1.834 -9.958 1.00 42.38 69 GLU A O 1
ATOM 545 N N . GLN A 1 70 ? -27.491 -1.879 -9.835 1.00 46.91 70 GLN A N 1
ATOM 546 C CA . GLN A 1 70 ? -27.622 -0.423 -9.804 1.00 46.91 70 GLN A CA 1
ATOM 547 C C . GLN A 1 70 ? -27.073 0.191 -8.516 1.00 46.91 70 GLN A C 1
ATOM 549 O O . GLN A 1 70 ? -26.550 1.301 -8.557 1.00 46.91 70 GLN A O 1
ATOM 554 N N . THR A 1 71 ? -27.191 -0.485 -7.374 1.00 49.62 71 THR A N 1
ATOM 555 C CA . THR A 1 71 ? -26.639 -0.006 -6.099 1.00 49.62 71 THR A CA 1
ATOM 556 C C . THR A 1 71 ? -25.120 -0.100 -6.113 1.00 49.62 71 THR A C 1
ATOM 558 O O . THR A 1 71 ? -24.452 0.875 -5.782 1.00 49.62 71 THR A O 1
ATOM 561 N N . LEU A 1 72 ? -24.553 -1.193 -6.621 1.00 48.59 72 LEU A N 1
ATOM 562 C CA . LEU A 1 72 ? -23.109 -1.344 -6.792 1.00 48.59 72 LEU A CA 1
ATOM 563 C C . LEU A 1 72 ? -22.544 -0.402 -7.856 1.00 48.59 72 LEU A C 1
ATOM 565 O O . LEU A 1 72 ? -21.479 0.166 -7.645 1.00 48.59 72 LEU A O 1
ATOM 569 N N . PHE A 1 73 ? -23.277 -0.144 -8.940 1.00 43.88 73 PHE A N 1
ATOM 570 C CA . PHE A 1 73 ? -22.924 0.864 -9.943 1.00 43.88 73 PHE A CA 1
ATOM 571 C C . PHE A 1 73 ? -22.970 2.291 -9.367 1.00 43.88 73 PHE A C 1
ATOM 573 O O . PHE A 1 73 ? -22.160 3.140 -9.733 1.00 43.88 73 PHE A O 1
ATOM 580 N N . LYS A 1 74 ? -23.860 2.567 -8.406 1.00 51.19 74 LYS A N 1
ATOM 581 C CA . LYS A 1 74 ? -23.907 3.847 -7.675 1.00 51.19 74 LYS A CA 1
ATOM 582 C C . LYS A 1 74 ? -22.771 3.975 -6.662 1.00 51.19 74 LYS A C 1
ATOM 584 O O . LYS A 1 74 ? -22.152 5.031 -6.604 1.00 51.19 74 LYS A O 1
ATOM 589 N N . VAL A 1 75 ? -22.446 2.910 -5.924 1.00 50.56 75 VAL A N 1
ATOM 590 C CA . VAL A 1 75 ? -21.240 2.847 -5.078 1.00 50.56 75 VAL A CA 1
ATOM 591 C C . VAL A 1 75 ? -19.993 3.064 -5.939 1.00 50.56 75 VAL A C 1
ATOM 593 O O . VAL A 1 75 ? -19.133 3.864 -5.586 1.00 50.56 75 VAL A O 1
ATOM 596 N N . HIS A 1 76 ? -19.946 2.432 -7.111 1.00 42.75 76 HIS A N 1
ATOM 597 C CA . HIS A 1 76 ? -18.893 2.584 -8.106 1.00 42.75 76 HIS A CA 1
ATOM 598 C C . HIS A 1 76 ? -18.763 4.035 -8.585 1.00 42.75 76 HIS A C 1
ATOM 600 O O . HIS A 1 76 ? -17.680 4.594 -8.492 1.00 42.75 76 HIS A O 1
ATOM 606 N N . ILE A 1 77 ? -19.846 4.694 -9.018 1.00 42.69 77 ILE A N 1
ATOM 607 C CA . ILE A 1 77 ? -19.807 6.100 -9.465 1.00 42.69 77 ILE A CA 1
ATOM 608 C C . ILE A 1 77 ? -19.456 7.060 -8.323 1.00 42.69 77 ILE A C 1
ATOM 610 O O . ILE A 1 77 ? -18.708 8.012 -8.545 1.00 42.69 77 ILE A O 1
ATOM 614 N N . SER A 1 78 ? -19.963 6.832 -7.112 1.00 46.59 78 SER A N 1
ATOM 615 C CA . SER A 1 78 ? -19.670 7.682 -5.953 1.00 46.59 78 SER A CA 1
ATOM 616 C C . SER A 1 78 ? -18.215 7.554 -5.498 1.00 46.59 78 SER A C 1
ATOM 618 O O . SER A 1 78 ? -17.597 8.565 -5.178 1.00 46.59 78 SER A O 1
ATOM 620 N N . LEU A 1 79 ? -17.635 6.349 -5.540 1.00 42.66 79 LEU A N 1
ATOM 621 C CA . LEU A 1 79 ? -16.209 6.132 -5.276 1.00 42.66 79 LEU A CA 1
ATOM 622 C C . LEU A 1 79 ? -15.332 6.677 -6.418 1.00 42.66 79 LEU A C 1
ATOM 624 O O . LEU A 1 79 ? -14.332 7.334 -6.153 1.00 42.66 79 LEU A O 1
ATOM 628 N N . PHE A 1 80 ? -15.743 6.511 -7.677 1.00 37.34 80 PHE A N 1
ATOM 629 C CA . PHE A 1 80 ? -14.988 6.955 -8.856 1.00 37.34 80 PHE A CA 1
ATOM 630 C C . PHE A 1 80 ? -15.002 8.485 -9.043 1.00 37.34 80 PHE A C 1
ATOM 632 O O . PHE A 1 80 ? -14.000 9.081 -9.436 1.00 37.34 80 PHE A O 1
ATOM 639 N N . ARG A 1 81 ? -16.104 9.169 -8.691 1.00 38.31 81 ARG A N 1
ATOM 640 C CA . ARG A 1 81 ? -16.165 10.646 -8.650 1.00 38.31 81 ARG A CA 1
ATOM 641 C C . ARG A 1 81 ? -15.260 11.251 -7.574 1.00 38.31 81 ARG A C 1
ATOM 643 O O . ARG A 1 81 ? -14.864 12.403 -7.720 1.00 38.31 81 ARG A O 1
ATOM 650 N N . LEU A 1 82 ? -14.912 10.488 -6.537 1.00 40.69 82 LEU A N 1
ATOM 651 C CA . LEU A 1 82 ? -13.911 10.880 -5.542 1.00 40.69 82 LEU A CA 1
ATOM 652 C C . LEU A 1 82 ? -12.469 10.611 -6.019 1.00 40.69 82 LEU A C 1
ATOM 654 O O . LEU A 1 82 ? -11.544 11.218 -5.490 1.00 40.69 82 LEU A O 1
ATOM 658 N N . GLU A 1 83 ? -12.265 9.744 -7.020 1.00 40.09 83 GLU A N 1
ATOM 659 C CA . GLU A 1 83 ? -10.938 9.306 -7.483 1.00 40.09 83 GLU A CA 1
ATOM 660 C C . GLU A 1 83 ? -10.304 10.183 -8.577 1.00 40.09 83 GLU A C 1
ATOM 662 O O . GLU A 1 83 ? -9.079 10.216 -8.664 1.00 40.09 83 GLU A O 1
ATOM 667 N N . ILE A 1 84 ? -11.078 10.906 -9.399 1.00 34.59 84 ILE A N 1
ATOM 668 C CA . ILE A 1 84 ? -10.524 11.593 -10.592 1.00 34.59 84 ILE A CA 1
ATOM 669 C C . ILE A 1 84 ? -10.306 13.104 -10.402 1.00 34.59 84 ILE A C 1
ATOM 671 O O . ILE A 1 84 ? -9.479 13.691 -11.096 1.00 34.59 84 ILE A O 1
ATOM 675 N N . TRP A 1 85 ? -10.962 13.757 -9.438 1.00 33.38 85 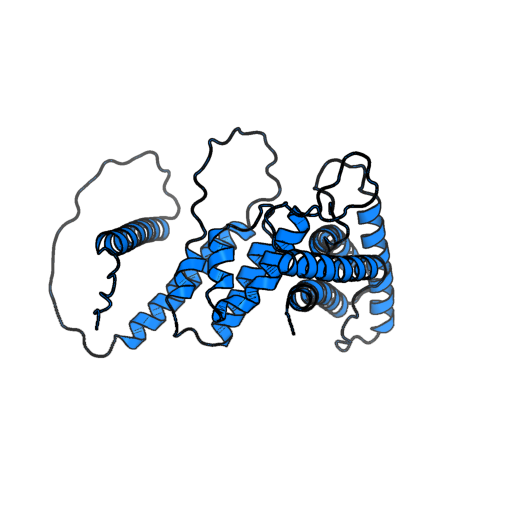TRP A N 1
ATOM 676 C CA . TRP A 1 85 ? -10.863 15.213 -9.255 1.00 33.38 85 TRP A CA 1
ATOM 677 C C . TRP A 1 85 ? -10.565 15.606 -7.806 1.00 33.38 85 TRP A C 1
ATOM 679 O O . TRP A 1 85 ? -11.451 15.993 -7.051 1.00 33.38 85 TRP A O 1
ATOM 689 N N . SER A 1 86 ? -9.284 15.556 -7.437 1.00 34.06 86 SER A N 1
ATOM 690 C CA . SER A 1 86 ? -8.659 16.637 -6.664 1.00 34.06 86 SER A CA 1
ATOM 691 C C . SER A 1 86 ? -7.133 16.461 -6.626 1.00 34.06 86 SER A C 1
ATOM 693 O O . SER A 1 86 ? -6.598 15.984 -5.622 1.00 34.06 86 SER A O 1
ATOM 695 N N . PRO A 1 87 ? -6.389 16.888 -7.665 1.00 34.56 87 PRO A N 1
ATOM 696 C CA . PRO A 1 87 ? -5.013 17.301 -7.433 1.00 34.56 87 PRO A CA 1
ATOM 697 C C . PRO A 1 87 ? -5.071 18.483 -6.458 1.00 34.56 87 PRO A C 1
ATOM 699 O O . PRO A 1 87 ? -5.798 19.441 -6.702 1.00 34.56 87 PRO A O 1
ATOM 702 N N . ALA A 1 88 ? -4.396 18.349 -5.317 1.00 39.88 88 ALA A N 1
ATOM 703 C CA . ALA A 1 88 ? -4.159 19.368 -4.293 1.00 39.88 88 ALA A CA 1
ATOM 704 C C . ALA A 1 88 ? -4.674 20.790 -4.627 1.00 39.88 88 ALA A C 1
ATOM 706 O O . ALA A 1 88 ? -3.935 21.640 -5.116 1.00 39.88 88 ALA A O 1
ATOM 707 N N . SER A 1 89 ? -5.940 21.082 -4.310 1.00 35.81 89 SER A N 1
ATOM 708 C CA . SER A 1 89 ? -6.415 22.462 -4.176 1.00 35.81 89 SER A CA 1
ATOM 709 C C . SER A 1 89 ? -6.132 22.913 -2.745 1.00 35.81 89 SER A C 1
ATOM 711 O O . SER A 1 89 ? -7.016 22.983 -1.892 1.00 35.81 89 SER A O 1
ATOM 713 N N . SER A 1 90 ? -4.861 23.183 -2.456 1.00 39.28 90 SER A N 1
ATOM 714 C CA . SER A 1 90 ? -4.464 23.964 -1.289 1.00 39.28 90 SER A CA 1
ATOM 715 C C . SER A 1 90 ? -4.661 25.446 -1.609 1.00 39.28 90 SER A C 1
ATOM 717 O O . SER A 1 90 ? -3.711 26.167 -1.898 1.00 39.28 90 SER A O 1
ATOM 719 N N . ALA A 1 91 ? -5.913 25.896 -1.588 1.00 37.12 91 ALA A N 1
ATOM 720 C CA . ALA A 1 91 ? -6.242 27.307 -1.450 1.00 37.12 91 ALA A CA 1
ATOM 721 C C . ALA A 1 91 ? -7.173 27.443 -0.244 1.00 37.12 91 ALA A C 1
ATOM 723 O O . ALA A 1 91 ? -8.293 26.932 -0.235 1.00 37.12 91 ALA A O 1
ATOM 724 N N . THR A 1 92 ? -6.647 28.086 0.794 1.00 43.22 92 THR A N 1
ATOM 725 C CA . THR A 1 92 ? -7.307 28.470 2.043 1.00 43.22 92 THR A CA 1
ATOM 726 C C . THR A 1 92 ? -8.733 28.962 1.803 1.00 43.22 92 THR A C 1
ATOM 728 O O . THR A 1 92 ? -8.959 30.104 1.408 1.00 43.22 92 THR A O 1
ATOM 731 N N . ARG A 1 93 ? -9.712 28.096 2.057 1.00 35.31 93 ARG A N 1
ATOM 732 C CA . ARG A 1 93 ? -11.111 28.482 2.200 1.00 35.31 93 ARG A CA 1
ATOM 733 C C . ARG A 1 93 ? -11.607 27.819 3.470 1.00 35.31 93 ARG A C 1
ATOM 735 O O . ARG A 1 93 ? -11.780 26.602 3.489 1.00 35.31 93 ARG A O 1
ATOM 742 N N . GLU A 1 94 ? -11.782 28.618 4.521 1.00 42.03 94 GLU A N 1
ATOM 743 C CA . GLU A 1 94 ? -12.489 28.222 5.739 1.00 42.03 94 GLU A CA 1
ATOM 744 C C . GLU A 1 94 ? -13.810 27.563 5.331 1.00 42.03 94 GLU A C 1
ATOM 746 O O . GLU A 1 94 ? -14.724 28.203 4.805 1.00 42.03 94 GLU A O 1
ATOM 751 N N . LYS A 1 95 ? -13.880 26.240 5.479 1.00 36.75 95 LYS A N 1
ATOM 752 C CA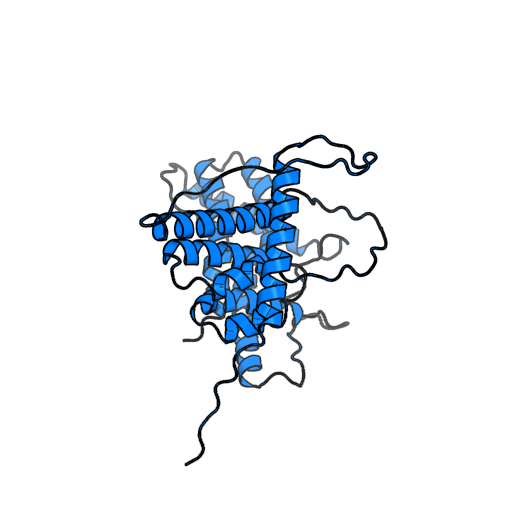 . LYS A 1 95 ? -15.108 25.482 5.285 1.00 36.75 95 LYS A CA 1
ATOM 753 C C . LYS A 1 95 ? -15.696 25.225 6.662 1.00 36.75 95 LYS A C 1
ATOM 755 O O . LYS A 1 95 ? -15.089 24.547 7.483 1.00 36.75 95 LYS A O 1
ATOM 760 N N . SER A 1 96 ? -16.891 25.780 6.853 1.00 33.22 96 SER A N 1
ATOM 761 C CA . SER A 1 96 ? -17.879 25.388 7.862 1.00 33.22 96 SER A CA 1
ATOM 762 C C . SER A 1 96 ? -17.900 23.861 8.067 1.00 33.22 96 SER A C 1
ATOM 764 O O . SER A 1 96 ? -17.734 23.139 7.073 1.00 33.22 96 SER A O 1
ATOM 766 N N . PRO A 1 97 ? -18.095 23.368 9.308 1.00 35.88 97 PRO A N 1
ATOM 767 C CA . PRO A 1 97 ? -18.134 21.943 9.617 1.00 35.88 97 PRO A CA 1
ATOM 768 C C . PRO A 1 97 ? -19.260 21.285 8.819 1.00 35.88 97 PRO A C 1
ATOM 770 O O . PRO A 1 97 ? -20.436 21.370 9.163 1.00 35.88 97 PRO A O 1
ATOM 773 N N . ARG A 1 98 ? -18.903 20.655 7.699 1.00 40.44 98 ARG A N 1
ATOM 774 C CA . ARG A 1 98 ? -19.814 19.767 6.989 1.00 40.44 98 ARG A CA 1
ATOM 775 C C . ARG A 1 98 ? -19.942 18.512 7.836 1.00 40.44 98 ARG A C 1
ATOM 777 O O . ARG A 1 98 ? -18.941 17.833 8.054 1.00 40.44 98 ARG A O 1
ATOM 784 N N . GLU A 1 99 ? -21.157 18.243 8.302 1.00 38.00 99 GLU A N 1
ATOM 785 C CA . GLU A 1 99 ? -21.557 16.933 8.806 1.00 38.00 99 GLU A CA 1
ATOM 786 C C . GLU A 1 99 ? -21.069 15.873 7.815 1.00 38.00 99 GLU A C 1
ATOM 788 O O . GLU A 1 99 ? -21.405 15.892 6.628 1.00 38.00 99 GLU A O 1
ATOM 793 N N . TYR A 1 100 ? -20.170 15.019 8.291 1.00 44.41 100 TYR A N 1
ATOM 794 C CA . TYR A 1 100 ? -19.593 13.943 7.507 1.00 44.41 100 TYR A CA 1
ATOM 795 C C . TYR A 1 100 ? -20.606 12.798 7.544 1.00 44.41 100 TYR A C 1
ATOM 797 O O . TYR A 1 100 ? -20.636 12.016 8.492 1.00 44.41 100 TYR A O 1
ATOM 805 N N . GLU A 1 101 ? -21.511 12.753 6.564 1.00 46.25 101 GLU A N 1
ATOM 806 C CA . GLU A 1 101 ? -22.378 11.592 6.372 1.00 46.25 101 GLU A CA 1
ATOM 807 C C . GLU A 1 101 ? -21.477 10.381 6.094 1.00 46.25 101 GLU A C 1
ATOM 809 O O . GLU A 1 101 ? -20.677 10.386 5.154 1.00 46.25 101 GLU A O 1
ATOM 814 N N . ALA A 1 102 ? -21.562 9.362 6.955 1.00 46.03 102 ALA A N 1
ATOM 815 C CA . ALA A 1 102 ? -20.856 8.102 6.764 1.00 46.03 102 ALA A CA 1
ATOM 816 C C . ALA A 1 102 ? -21.136 7.555 5.351 1.00 46.03 102 ALA A C 1
ATOM 818 O O . ALA A 1 102 ? -22.233 7.773 4.826 1.00 46.03 102 ALA A O 1
ATOM 819 N N . PRO A 1 103 ? -20.201 6.822 4.719 1.00 54.75 103 PRO A N 1
ATOM 820 C CA . PRO A 1 103 ? -20.422 6.345 3.366 1.00 54.75 103 PRO A CA 1
ATOM 821 C C . PRO A 1 103 ? -21.636 5.397 3.345 1.00 54.75 103 PRO A C 1
ATOM 823 O O . PRO A 1 103 ? -21.534 4.240 3.762 1.00 54.75 103 PRO A O 1
ATOM 826 N N . GLU A 1 104 ? -22.759 5.858 2.775 1.00 57.09 104 GLU A N 1
ATOM 827 C CA . GLU A 1 104 ? -23.941 5.042 2.440 1.00 57.09 104 GLU A CA 1
ATOM 828 C C . GLU A 1 104 ? -23.607 3.655 1.837 1.00 57.09 104 GLU A C 1
ATOM 830 O O . GLU A 1 104 ? -24.305 2.696 2.174 1.00 57.09 104 GLU A O 1
ATOM 835 N N . PRO A 1 105 ? -22.535 3.473 1.025 1.00 58.91 105 PRO A N 1
ATOM 836 C CA . PRO A 1 105 ? -22.180 2.174 0.461 1.00 58.91 105 PRO A CA 1
ATOM 837 C C . PRO A 1 105 ? -21.995 1.033 1.460 1.00 58.91 105 PRO A C 1
ATOM 839 O O . PRO A 1 105 ? -22.293 -0.108 1.127 1.00 58.91 105 PRO A O 1
ATOM 842 N N . ILE A 1 106 ? -21.471 1.310 2.658 1.00 58.81 106 ILE A N 1
ATOM 843 C CA . ILE A 1 106 ? -21.042 0.259 3.593 1.00 58.81 106 ILE A CA 1
ATOM 844 C C . ILE A 1 106 ? -22.255 -0.358 4.297 1.00 58.81 106 ILE A C 1
ATOM 846 O O . ILE A 1 106 ? -22.338 -1.577 4.455 1.00 58.81 106 ILE A O 1
ATOM 850 N N . TYR A 1 107 ? -23.242 0.467 4.648 1.00 60.56 107 TYR A N 1
ATOM 851 C CA . TYR A 1 107 ? -24.479 0.006 5.278 1.00 60.56 107 TYR A CA 1
ATOM 852 C C . TYR A 1 107 ? -25.323 -0.872 4.346 1.00 60.56 107 TYR A C 1
ATOM 854 O O . TYR A 1 107 ? -25.982 -1.796 4.819 1.00 60.56 107 TYR A O 1
ATOM 862 N N . CYS A 1 108 ? -25.250 -0.653 3.028 1.00 62.91 108 CYS A N 1
ATOM 863 C CA . CYS A 1 108 ? -25.920 -1.502 2.042 1.00 62.91 108 CYS A CA 1
ATOM 864 C C . CYS A 1 108 ? -25.380 -2.946 2.019 1.00 62.91 108 CYS A C 1
ATOM 866 O O . CYS A 1 108 ? -26.086 -3.859 1.601 1.00 62.91 108 CYS A O 1
ATOM 868 N N . LEU A 1 109 ? -24.154 -3.199 2.485 1.00 61.53 109 LEU A N 1
ATOM 869 C CA . LEU A 1 109 ? -23.529 -4.531 2.415 1.00 61.53 109 LEU A CA 1
ATOM 870 C C . LEU A 1 109 ? -23.976 -5.464 3.520 1.00 61.53 109 LEU A C 1
ATOM 872 O O . LEU A 1 109 ? -24.124 -6.665 3.294 1.00 61.53 109 LEU A O 1
ATOM 876 N N . ALA A 1 110 ? -24.268 -4.905 4.691 1.00 58.88 110 ALA A N 1
ATOM 877 C CA . ALA A 1 110 ? -24.806 -5.670 5.802 1.00 58.88 110 ALA A CA 1
ATOM 878 C C . ALA A 1 110 ? -26.161 -6.312 5.441 1.00 58.88 110 ALA A C 1
ATOM 880 O O . ALA A 1 110 ? -26.474 -7.403 5.919 1.00 58.88 110 ALA A O 1
ATOM 881 N N . THR A 1 111 ? -26.938 -5.686 4.548 1.00 64.81 111 THR A N 1
ATOM 882 C CA . THR A 1 111 ? -28.309 -6.101 4.218 1.00 64.81 111 THR A CA 1
ATOM 883 C C . THR A 1 111 ? -28.433 -7.098 3.063 1.00 64.81 111 THR A C 1
ATOM 885 O O . THR A 1 111 ? -29.492 -7.704 2.920 1.00 64.81 111 THR A O 1
ATOM 888 N N . HIS A 1 112 ? -27.387 -7.325 2.260 1.00 65.69 112 HIS A N 1
ATOM 889 C CA . HIS A 1 112 ? -27.458 -8.220 1.095 1.00 65.69 112 HIS A CA 1
ATOM 890 C C . HIS A 1 112 ? -26.674 -9.520 1.326 1.00 65.69 112 HIS A C 1
ATOM 892 O O . HIS A 1 112 ? -25.505 -9.650 0.975 1.00 65.69 112 HIS A O 1
ATOM 898 N N . SER A 1 113 ? -27.333 -10.520 1.915 1.00 60.91 113 SER A N 1
ATOM 899 C CA . SER A 1 113 ? -26.807 -11.885 2.093 1.00 60.91 113 SER A CA 1
ATOM 900 C C . SER A 1 113 ? -26.687 -12.696 0.791 1.00 60.91 113 SER A C 1
ATOM 902 O O . SER A 1 113 ? -26.148 -13.797 0.824 1.00 60.91 113 SER A O 1
ATOM 904 N N . SER A 1 114 ? -27.149 -12.164 -0.346 1.00 69.25 114 SER A N 1
ATOM 905 C CA . SER A 1 114 ? -27.185 -12.841 -1.652 1.00 69.25 114 SER A CA 1
ATOM 906 C C . SER A 1 114 ? -26.076 -12.436 -2.631 1.00 69.25 114 SER A C 1
ATOM 908 O O . SER A 1 114 ? -26.078 -12.892 -3.773 1.00 69.25 114 SER A O 1
ATOM 910 N N . LEU A 1 115 ? -25.136 -11.576 -2.229 1.00 72.88 115 LEU A N 1
ATOM 911 C CA . LEU A 1 115 ? -24.006 -11.203 -3.084 1.00 72.88 115 LEU A CA 1
ATOM 912 C C . LEU A 1 115 ? -23.118 -12.429 -3.341 1.00 72.88 115 LEU A C 1
ATOM 914 O O . LEU A 1 115 ? -22.660 -13.075 -2.399 1.00 72.88 115 LEU A O 1
ATOM 918 N N . GLY A 1 116 ? -22.859 -12.737 -4.616 1.00 82.00 116 GLY A N 1
ATOM 919 C CA . GLY A 1 116 ? -21.918 -13.791 -4.999 1.00 82.00 116 GLY A CA 1
ATOM 920 C C . GLY A 1 116 ? -20.526 -13.556 -4.398 1.00 82.00 116 GLY A C 1
ATOM 921 O O . GLY A 1 116 ? -20.111 -12.409 -4.203 1.00 82.00 116 GLY A O 1
ATOM 922 N N . SER A 1 117 ? -19.796 -14.640 -4.117 1.00 81.81 117 SER A N 1
ATOM 923 C CA . SER A 1 117 ? -18.473 -14.604 -3.469 1.00 81.81 117 SER A CA 1
ATOM 924 C C . SER A 1 117 ? -17.482 -13.670 -4.164 1.00 81.81 117 SER A C 1
ATOM 926 O O . SER A 1 117 ? -16.733 -12.957 -3.496 1.00 81.81 117 SER A O 1
ATOM 928 N N . ASP A 1 118 ? -17.513 -13.643 -5.495 1.00 83.69 118 ASP A N 1
ATOM 929 C CA . ASP A 1 118 ? -16.561 -12.894 -6.318 1.00 83.69 118 ASP A CA 1
ATOM 930 C C . ASP A 1 118 ? -16.834 -11.390 -6.263 1.00 83.69 118 ASP A C 1
ATOM 932 O O . ASP A 1 118 ? -15.915 -10.578 -6.165 1.00 83.69 118 ASP A O 1
ATOM 936 N N . LEU A 1 119 ? -18.114 -11.021 -6.239 1.00 81.06 119 LEU A N 1
ATOM 937 C CA . LEU A 1 119 ? -18.559 -9.637 -6.143 1.00 81.06 119 LEU A CA 1
ATOM 938 C C . LEU A 1 119 ? -18.283 -9.058 -4.754 1.00 81.06 119 LEU A C 1
ATOM 940 O O . LEU A 1 119 ? -17.829 -7.921 -4.633 1.00 81.06 119 LEU A O 1
ATOM 944 N N . LEU A 1 120 ? -18.492 -9.862 -3.706 1.00 80.56 120 LEU A N 1
ATOM 945 C CA . LEU A 1 120 ? -18.099 -9.500 -2.347 1.00 80.56 120 LEU A CA 1
ATOM 946 C C . LEU A 1 120 ? -16.581 -9.302 -2.250 1.00 80.56 120 LEU A C 1
ATOM 948 O O . LEU A 1 120 ? -16.130 -8.352 -1.614 1.00 80.56 120 LEU A O 1
ATOM 952 N N . LEU A 1 121 ? -15.787 -10.167 -2.887 1.00 82.12 121 LEU A N 1
ATOM 953 C CA . LEU A 1 121 ? -14.331 -10.048 -2.887 1.00 82.12 121 LEU A CA 1
ATOM 954 C C . LEU A 1 121 ? -13.853 -8.780 -3.606 1.00 82.12 121 LEU A C 1
ATOM 956 O O . LEU A 1 121 ? -13.002 -8.070 -3.068 1.00 82.12 121 LEU A O 1
ATOM 960 N N . ASP A 1 122 ? -14.398 -8.477 -4.788 1.00 81.75 122 ASP A N 1
ATOM 961 C CA . ASP A 1 122 ? -14.051 -7.252 -5.517 1.00 81.75 122 ASP A CA 1
ATOM 962 C C . ASP A 1 122 ? -14.418 -6.005 -4.711 1.00 81.75 122 ASP A C 1
ATOM 964 O O . ASP A 1 122 ? -13.637 -5.059 -4.592 1.00 81.75 122 ASP A O 1
ATOM 968 N N . LEU A 1 123 ? -15.583 -6.029 -4.070 1.00 81.56 123 LEU A N 1
ATOM 969 C CA . LEU A 1 123 ? -16.018 -4.931 -3.233 1.00 81.56 123 LEU A CA 1
ATOM 970 C C . LEU A 1 123 ? -15.137 -4.742 -1.996 1.00 81.56 123 LEU A C 1
ATOM 972 O O . LEU A 1 123 ? -14.765 -3.612 -1.685 1.00 81.56 123 LEU A O 1
ATOM 976 N N . VAL A 1 124 ? -14.771 -5.829 -1.312 1.00 83.75 124 VAL A N 1
ATOM 977 C CA . VAL A 1 124 ? -13.816 -5.793 -0.198 1.00 83.75 124 VAL A CA 1
ATOM 978 C C . VAL A 1 124 ? -12.498 -5.176 -0.662 1.00 83.75 124 VAL A C 1
ATOM 980 O O . VAL A 1 124 ? -11.989 -4.276 -0.004 1.00 83.75 124 VAL A O 1
ATOM 983 N N . ARG A 1 125 ? -11.978 -5.581 -1.827 1.00 83.56 125 ARG A N 1
ATOM 984 C CA . ARG A 1 125 ? -10.746 -5.015 -2.397 1.00 83.56 125 ARG A CA 1
ATOM 985 C C . ARG A 1 125 ? -10.864 -3.502 -2.612 1.00 83.56 125 ARG A C 1
ATOM 987 O O . ARG A 1 125 ? -9.972 -2.753 -2.211 1.00 83.56 125 ARG A O 1
ATOM 994 N N . ARG A 1 126 ? -11.975 -3.037 -3.194 1.00 83.19 126 ARG A N 1
ATOM 995 C CA . ARG A 1 126 ? -12.236 -1.605 -3.431 1.00 83.19 126 ARG A CA 1
ATOM 996 C C . ARG A 1 126 ? -12.374 -0.814 -2.134 1.00 83.19 126 ARG A C 1
ATOM 998 O O . ARG A 1 126 ? -11.809 0.272 -2.023 1.00 83.19 126 ARG A O 1
ATOM 1005 N N . LEU A 1 127 ? -13.095 -1.350 -1.152 1.00 84.50 127 LEU A N 1
ATOM 1006 C CA . LEU A 1 127 ? -13.265 -0.710 0.151 1.00 84.50 127 LEU A CA 1
ATOM 1007 C C . LEU A 1 127 ? -11.953 -0.654 0.930 1.00 84.50 127 LEU A C 1
ATOM 1009 O O . LEU A 1 127 ? -11.634 0.405 1.459 1.00 84.50 127 LEU A O 1
ATOM 1013 N N . SER A 1 128 ? -11.162 -1.731 0.945 1.00 86.50 128 SER A N 1
ATOM 1014 C CA . SER A 1 128 ? -9.817 -1.728 1.532 1.00 86.50 128 SER A CA 1
ATOM 1015 C C . SER A 1 128 ? -8.972 -0.619 0.921 1.00 86.50 128 SER A C 1
ATOM 1017 O O . SER A 1 128 ? -8.415 0.209 1.635 1.00 86.50 128 SER A O 1
ATOM 1019 N N . HIS A 1 129 ? -8.935 -0.542 -0.408 1.00 85.31 129 HIS A N 1
ATOM 1020 C CA . HIS A 1 129 ? -8.202 0.500 -1.114 1.00 85.31 129 HIS A CA 1
ATOM 1021 C C . HIS A 1 129 ? -8.697 1.914 -0.766 1.00 85.31 129 HIS A C 1
ATOM 1023 O O . HIS A 1 129 ? -7.883 2.813 -0.549 1.00 85.31 129 HIS A O 1
ATOM 1029 N N . HIS A 1 130 ? -10.014 2.107 -0.651 1.00 85.75 130 HIS A N 1
ATOM 1030 C CA . HIS A 1 130 ? -10.603 3.375 -0.231 1.00 85.75 130 HIS A CA 1
ATOM 1031 C C . HIS A 1 130 ? -10.209 3.752 1.205 1.00 85.75 130 HIS A C 1
ATOM 1033 O O . HIS A 1 130 ? -9.684 4.841 1.414 1.00 85.75 130 HIS A O 1
ATOM 1039 N N . ILE A 1 131 ? -10.386 2.847 2.175 1.00 88.62 131 ILE A N 1
ATOM 1040 C CA . ILE A 1 131 ? -10.017 3.038 3.590 1.00 88.62 131 ILE A CA 1
ATOM 1041 C C . ILE A 1 131 ? -8.540 3.413 3.705 1.00 88.62 131 ILE A C 1
ATOM 1043 O O . ILE A 1 131 ? -8.179 4.390 4.354 1.00 88.62 131 ILE A O 1
ATOM 1047 N N . LEU A 1 132 ? -7.681 2.674 3.008 1.00 87.44 132 LEU A N 1
ATOM 1048 C CA . LEU A 1 132 ? -6.245 2.904 3.005 1.00 87.44 132 LEU A CA 1
ATOM 1049 C C . LEU A 1 132 ? -5.865 4.265 2.394 1.00 87.44 132 LEU A C 1
ATOM 1051 O O . LEU A 1 132 ? -4.803 4.807 2.705 1.00 87.44 132 LEU A O 1
ATOM 1055 N N . ARG A 1 133 ? -6.678 4.824 1.487 1.00 85.44 133 ARG A N 1
ATOM 1056 C CA . ARG A 1 133 ? -6.477 6.145 0.852 1.00 85.44 133 ARG A CA 1
ATOM 1057 C C . ARG A 1 133 ? -6.942 7.322 1.691 1.00 85.44 133 ARG A C 1
ATOM 1059 O O . ARG A 1 133 ? -6.499 8.436 1.424 1.00 85.44 133 ARG A O 1
ATOM 1066 N N . GLN A 1 134 ? -7.785 7.102 2.688 1.00 86.56 134 GLN A N 1
ATOM 1067 C CA . GLN A 1 134 ? -8.241 8.183 3.547 1.00 86.56 134 GLN A CA 1
ATOM 1068 C C . GLN A 1 134 ? -7.099 8.688 4.435 1.00 86.56 134 GLN A C 1
ATOM 1070 O O . GLN A 1 134 ? -6.362 7.906 5.030 1.00 86.56 134 GLN A O 1
ATOM 1075 N N . SER A 1 135 ? -6.962 10.012 4.528 1.00 82.56 135 SER A N 1
ATOM 1076 C CA . SER A 1 135 ? -6.056 10.661 5.487 1.00 82.56 135 SER A CA 1
ATOM 1077 C C . SER A 1 135 ? -6.664 10.752 6.888 1.00 82.56 135 SER A C 1
ATOM 1079 O O . SER A 1 135 ? -5.954 11.023 7.848 1.00 82.56 135 SER A O 1
ATOM 1081 N N . SER A 1 136 ? -7.979 10.563 7.005 1.00 86.19 136 SER A N 1
ATOM 1082 C CA . SER A 1 136 ? -8.696 10.559 8.276 1.00 86.19 136 SER A CA 1
ATOM 1083 C C . SER A 1 136 ? -8.628 9.189 8.962 1.00 86.19 136 SER A C 1
ATOM 1085 O O . SER A 1 136 ? -8.458 8.168 8.283 1.00 86.19 136 SER A O 1
ATOM 1087 N N . PRO A 1 137 ? -8.797 9.150 10.294 1.00 86.25 137 PRO A N 1
ATOM 1088 C CA . PRO A 1 137 ? -9.005 7.901 11.013 1.00 86.25 137 PRO A CA 1
ATOM 1089 C C . PRO A 1 137 ? -10.290 7.202 10.541 1.00 86.25 137 PRO A C 1
ATOM 1091 O O . PRO A 1 137 ? -11.238 7.883 10.130 1.00 86.25 137 PRO A O 1
ATOM 1094 N N . PRO A 1 138 ? -10.360 5.859 10.611 1.00 87.88 138 PRO A N 1
ATOM 1095 C CA . PRO A 1 138 ? -11.583 5.126 10.306 1.00 87.88 138 PRO A CA 1
ATOM 1096 C C . PRO A 1 138 ? -12.723 5.515 11.256 1.00 87.88 138 PRO A C 1
ATOM 1098 O O . PRO A 1 138 ? -12.512 5.671 12.459 1.00 87.88 138 PRO A O 1
ATOM 1101 N N . ASP A 1 139 ? -13.940 5.618 10.721 1.00 88.25 139 ASP A N 1
ATOM 1102 C CA . ASP A 1 139 ? -15.153 5.889 11.499 1.00 88.25 139 ASP A CA 1
ATOM 1103 C C . ASP A 1 139 ? -15.384 4.783 12.561 1.00 88.25 139 ASP A C 1
ATOM 1105 O O . ASP A 1 139 ? -15.389 3.595 12.211 1.00 88.25 139 ASP A O 1
ATOM 1109 N N . PRO A 1 140 ? -15.610 5.122 13.848 1.00 88.19 140 PRO A N 1
ATOM 1110 C CA . PRO A 1 140 ? -15.986 4.160 14.886 1.00 88.19 140 PRO A CA 1
ATOM 1111 C C . PRO A 1 140 ? -17.154 3.240 14.507 1.00 88.19 140 PRO A C 1
ATOM 1113 O O . PRO A 1 140 ? -17.142 2.061 14.863 1.00 88.19 140 PRO A O 1
ATOM 1116 N N . ALA A 1 141 ? -18.141 3.736 13.755 1.00 87.38 141 ALA A N 1
ATOM 1117 C CA . ALA A 1 141 ? -19.267 2.928 13.295 1.00 87.38 141 ALA A CA 1
ATOM 1118 C C . ALA A 1 141 ? -18.831 1.845 12.294 1.00 87.38 141 ALA A C 1
ATOM 1120 O O . ALA A 1 141 ? -19.325 0.717 12.344 1.00 87.38 141 ALA A O 1
ATOM 1121 N N . LEU A 1 142 ? -17.866 2.161 11.421 1.00 86.81 142 LEU A N 1
ATOM 1122 C CA . LEU A 1 142 ? -17.269 1.203 10.489 1.00 86.81 142 LEU A CA 1
ATOM 1123 C C . LEU A 1 142 ? -16.487 0.117 11.236 1.00 86.81 142 LEU A C 1
ATOM 1125 O O . LEU A 1 142 ? -16.630 -1.064 10.922 1.00 86.81 142 LEU A O 1
ATOM 1129 N N . ILE A 1 143 ? -15.690 0.511 12.232 1.00 89.56 143 ILE A N 1
ATOM 1130 C CA . ILE A 1 143 ? -14.932 -0.421 13.079 1.00 89.56 143 ILE A CA 1
ATOM 1131 C C . ILE A 1 143 ? -15.892 -1.393 13.768 1.00 89.56 143 ILE A C 1
ATOM 1133 O O . ILE A 1 143 ? -15.743 -2.605 13.626 1.00 89.56 143 ILE A O 1
ATOM 1137 N N . HIS A 1 144 ? -16.927 -0.864 14.428 1.00 87.50 144 HIS A N 1
ATOM 1138 C CA . HIS A 1 144 ? -17.937 -1.675 15.100 1.00 87.50 144 HIS A CA 1
ATOM 1139 C C . HIS A 1 144 ? -18.632 -2.641 14.129 1.00 87.50 144 HIS A C 1
ATOM 1141 O O . HIS A 1 144 ? -18.838 -3.807 14.455 1.00 87.50 144 HIS A O 1
ATOM 1147 N N . LEU A 1 145 ? -18.980 -2.188 12.922 1.00 86.94 145 LEU A N 1
ATOM 1148 C CA . LEU A 1 145 ? -19.610 -3.039 11.913 1.00 86.94 145 LEU A CA 1
ATOM 1149 C C . LEU A 1 145 ? -18.700 -4.201 11.476 1.00 86.94 145 LEU A C 1
ATOM 1151 O O . LEU A 1 145 ? -19.169 -5.331 11.382 1.00 86.94 145 LEU A O 1
ATOM 1155 N N . ILE A 1 146 ? -17.412 -3.944 11.234 1.00 89.12 146 ILE A N 1
ATOM 1156 C CA . ILE A 1 146 ? -16.441 -4.976 10.829 1.00 89.12 146 ILE A CA 1
ATOM 1157 C C . ILE A 1 146 ? -16.188 -5.983 11.957 1.00 89.12 146 ILE A C 1
ATOM 1159 O O . ILE A 1 146 ? -16.068 -7.177 11.689 1.00 89.12 146 ILE A O 1
ATOM 1163 N N . GLU A 1 147 ? -16.129 -5.520 13.208 1.00 87.62 147 GLU A N 1
ATOM 1164 C CA . GLU A 1 147 ? -15.945 -6.385 14.380 1.00 87.62 147 GLU A CA 1
ATOM 1165 C C . GLU A 1 147 ? -17.132 -7.356 14.571 1.00 87.62 147 GLU A C 1
ATOM 1167 O O . GLU A 1 147 ? -16.933 -8.487 15.017 1.00 87.62 147 GLU A O 1
ATOM 1172 N N . HIS A 1 148 ? -18.350 -6.960 14.174 1.00 88.00 148 HIS A N 1
ATOM 1173 C CA . HIS A 1 148 ? -19.576 -7.739 14.399 1.00 88.00 148 HIS A CA 1
ATOM 1174 C C . HIS A 1 148 ? -20.124 -8.474 13.160 1.00 88.00 148 HIS A C 1
ATOM 1176 O O . HIS A 1 148 ? -20.954 -9.368 13.325 1.00 88.00 148 HIS A O 1
ATOM 1182 N N . ASP A 1 149 ? -19.681 -8.155 11.934 1.00 85.81 149 ASP A N 1
ATOM 1183 C CA . ASP A 1 149 ? -20.071 -8.872 10.707 1.00 85.81 149 ASP A CA 1
ATOM 1184 C C . ASP A 1 149 ? -18.917 -9.747 10.170 1.00 85.81 149 ASP A C 1
ATOM 1186 O O . ASP A 1 149 ? -17.969 -9.234 9.562 1.00 85.81 149 ASP A O 1
ATOM 1190 N N . PRO A 1 150 ? -18.997 -11.089 10.302 1.00 86.06 150 PRO A N 1
ATOM 1191 C CA . PRO A 1 150 ? -17.960 -12.006 9.826 1.00 86.06 150 PRO A CA 1
ATOM 1192 C C . PRO A 1 150 ? -17.627 -11.877 8.334 1.00 86.06 150 PRO A C 1
ATOM 1194 O O . PRO A 1 150 ? -16.507 -12.192 7.932 1.00 86.06 150 PRO A O 1
ATOM 1197 N N . ARG A 1 151 ? -18.566 -11.408 7.501 1.00 81.75 151 ARG A N 1
ATOM 1198 C CA . ARG A 1 151 ? -18.356 -11.246 6.051 1.00 81.75 151 ARG A CA 1
ATOM 1199 C C . ARG A 1 151 ? -17.419 -10.085 5.736 1.00 81.75 151 ARG A C 1
ATOM 1201 O O . ARG A 1 151 ? -16.736 -10.108 4.714 1.00 81.75 151 ARG A O 1
ATOM 1208 N N . LEU A 1 152 ? -17.367 -9.091 6.620 1.00 84.81 152 LEU A N 1
ATOM 1209 C CA . LEU A 1 152 ? -16.533 -7.900 6.480 1.00 84.81 152 LEU A CA 1
ATOM 1210 C C . LEU A 1 152 ? -15.171 -8.047 7.158 1.00 84.81 152 LEU A C 1
ATOM 1212 O O . LEU A 1 152 ? -14.340 -7.151 7.037 1.00 84.81 152 LEU A O 1
ATOM 1216 N N . ARG A 1 153 ? -14.888 -9.184 7.804 1.00 86.19 153 ARG A N 1
ATOM 1217 C CA . ARG A 1 153 ? -13.619 -9.434 8.508 1.00 86.19 153 ARG A CA 1
ATOM 1218 C C . ARG A 1 153 ? -12.384 -9.238 7.622 1.00 86.19 153 ARG A C 1
ATOM 1220 O O . ARG A 1 153 ? -11.342 -8.818 8.104 1.00 86.19 153 ARG A O 1
ATOM 1227 N N . LYS A 1 154 ? -12.504 -9.440 6.305 1.00 85.50 154 LYS A N 1
ATOM 1228 C CA . LYS A 1 154 ? -11.424 -9.159 5.339 1.00 85.50 154 LYS A CA 1
ATOM 1229 C C . LYS A 1 154 ? -11.018 -7.675 5.272 1.00 85.50 154 LYS A C 1
ATOM 1231 O O . LYS A 1 154 ? -9.901 -7.380 4.866 1.00 85.50 154 LYS A O 1
ATOM 1236 N N . LEU A 1 155 ? -11.889 -6.747 5.679 1.00 88.19 155 LEU A N 1
ATOM 1237 C CA . LEU A 1 155 ? -11.593 -5.309 5.774 1.00 88.19 155 LEU A CA 1
ATOM 1238 C C . LEU A 1 155 ? -10.872 -4.930 7.072 1.00 88.19 155 LEU A C 1
ATOM 1240 O O . LEU A 1 155 ? -10.332 -3.827 7.168 1.00 88.19 155 LEU A O 1
ATOM 1244 N N . GLN A 1 156 ? -10.853 -5.822 8.067 1.00 89.31 156 GLN A N 1
ATOM 1245 C CA . GLN A 1 156 ? -10.291 -5.547 9.387 1.00 89.31 156 GLN A CA 1
ATOM 1246 C C . GLN A 1 156 ? -8.824 -5.129 9.298 1.00 89.31 156 GLN A C 1
ATOM 1248 O O . GLN A 1 156 ? -8.441 -4.148 9.926 1.00 89.31 156 GLN A O 1
ATOM 1253 N N . GLY A 1 157 ? -8.030 -5.790 8.450 1.00 89.56 157 GLY A N 1
ATOM 1254 C CA . GLY A 1 157 ? -6.625 -5.432 8.263 1.00 89.56 157 GLY A CA 1
ATOM 1255 C C . GLY A 1 157 ? -6.420 -4.020 7.713 1.00 89.56 157 GLY A C 1
ATOM 1256 O O . GLY A 1 157 ? -5.548 -3.305 8.194 1.00 89.56 157 GLY A O 1
ATOM 1257 N N . ALA A 1 158 ? -7.260 -3.565 6.778 1.00 90.69 158 ALA A N 1
ATOM 1258 C CA . ALA A 1 158 ? -7.174 -2.203 6.244 1.00 90.69 158 ALA A CA 1
ATOM 1259 C C . ALA A 1 158 ? -7.533 -1.143 7.300 1.00 90.69 158 ALA A C 1
ATOM 1261 O O . ALA A 1 158 ? -6.866 -0.112 7.407 1.00 90.69 158 ALA A O 1
ATOM 1262 N N . VAL A 1 159 ? -8.567 -1.407 8.105 1.00 92.00 159 VAL A N 1
ATOM 1263 C CA . VAL A 1 159 ? -8.973 -0.524 9.207 1.00 92.00 159 VAL A CA 1
ATOM 1264 C C . VAL A 1 159 ? -7.915 -0.489 10.302 1.00 92.00 159 VAL A C 1
ATOM 1266 O O . VAL A 1 159 ? -7.547 0.593 10.753 1.00 92.00 159 VAL A O 1
ATOM 1269 N N . TYR A 1 160 ? -7.389 -1.645 10.702 1.00 92.25 160 TYR A N 1
ATOM 1270 C CA . TYR A 1 160 ? -6.365 -1.733 11.739 1.00 92.25 160 TYR A CA 1
ATOM 1271 C C . TYR A 1 160 ? -5.051 -1.113 11.276 1.00 92.25 160 TYR A C 1
ATOM 1273 O O . TYR A 1 160 ? -4.442 -0.379 12.042 1.00 92.25 160 TYR A O 1
ATOM 1281 N N . TYR A 1 161 ? -4.660 -1.285 10.012 1.00 93.31 161 TYR A N 1
ATOM 1282 C CA . TYR A 1 161 ? -3.528 -0.550 9.451 1.00 93.31 161 TYR A CA 1
ATOM 1283 C C . TYR A 1 161 ? -3.697 0.960 9.654 1.00 93.31 161 TYR A C 1
ATOM 1285 O O . TYR A 1 161 ? -2.821 1.606 10.216 1.00 93.31 161 TYR A O 1
ATOM 1293 N N . ARG A 1 162 ? -4.850 1.529 9.274 1.00 92.75 162 ARG A N 1
ATOM 1294 C CA . ARG A 1 162 ? -5.108 2.968 9.453 1.00 92.75 162 ARG A CA 1
ATOM 1295 C C . ARG A 1 162 ? -5.085 3.391 10.920 1.00 92.75 162 ARG A C 1
ATOM 1297 O O . ARG A 1 162 ? -4.420 4.369 11.240 1.00 92.75 162 ARG A O 1
ATOM 1304 N N . GLN A 1 163 ? -5.736 2.629 11.802 1.00 93.12 163 GLN A N 1
ATOM 1305 C CA . GLN A 1 163 ? -5.680 2.883 13.244 1.00 93.12 163 GLN A CA 1
ATOM 1306 C C . GLN A 1 163 ? -4.239 2.882 13.763 1.00 93.12 163 GLN A C 1
ATOM 1308 O O . GLN A 1 163 ? -3.892 3.739 14.565 1.00 93.12 163 GLN A O 1
ATOM 1313 N N . LEU A 1 164 ? -3.400 1.950 13.301 1.00 93.75 164 LEU A N 1
ATOM 1314 C CA . LEU A 1 164 ? -2.002 1.867 13.706 1.00 93.75 164 LEU A CA 1
ATOM 1315 C C . LEU A 1 164 ? -1.210 3.108 13.288 1.00 93.75 164 LEU A C 1
ATOM 1317 O O . LEU A 1 164 ? -0.490 3.658 14.116 1.00 93.75 164 LEU A O 1
ATOM 1321 N N . ILE A 1 165 ? -1.362 3.562 12.041 1.00 92.25 165 ILE A N 1
ATOM 1322 C CA . ILE A 1 165 ? -0.660 4.761 11.561 1.00 92.25 165 ILE A CA 1
ATOM 1323 C C . ILE A 1 165 ? -1.060 5.990 12.386 1.00 92.25 165 ILE A C 1
ATOM 1325 O O . ILE A 1 165 ? -0.206 6.787 12.755 1.00 92.25 165 ILE A O 1
ATOM 1329 N N . ASP A 1 166 ? -2.331 6.112 12.776 1.00 90.12 166 ASP A N 1
ATOM 1330 C CA . ASP A 1 166 ? -2.786 7.230 13.615 1.00 90.12 166 ASP A CA 1
ATOM 1331 C C . ASP A 1 166 ? -2.252 7.168 15.068 1.00 90.12 166 ASP A C 1
ATOM 1333 O O . ASP A 1 166 ? -2.254 8.188 15.777 1.00 90.12 166 ASP A O 1
ATOM 1337 N N . LEU A 1 167 ? -1.812 5.983 15.525 1.00 92.38 167 LEU A N 1
ATOM 1338 C CA . LEU A 1 167 ? -1.133 5.769 16.812 1.00 92.38 167 LEU A CA 1
ATOM 1339 C C . LEU A 1 167 ? 0.373 6.067 16.731 1.00 92.38 167 LEU A C 1
ATOM 1341 O O . LEU A 1 167 ? 0.958 6.438 17.752 1.00 92.38 167 LEU A O 1
ATOM 1345 N N . GLU A 1 168 ? 0.998 5.933 15.555 1.00 89.88 168 GLU A N 1
ATOM 1346 C CA . GLU A 1 168 ? 2.384 6.342 15.277 1.00 89.88 168 GLU A CA 1
ATOM 1347 C C . GLU A 1 168 ? 2.479 7.870 15.158 1.00 89.88 168 GLU A C 1
ATOM 1349 O O . GLU A 1 168 ? 2.738 8.435 14.099 1.00 89.88 168 GLU A O 1
ATOM 1354 N N . ARG A 1 169 ? 2.260 8.578 16.267 1.00 79.31 169 ARG A N 1
ATOM 1355 C CA . ARG A 1 169 ? 2.449 10.029 16.294 1.00 79.31 169 ARG A CA 1
ATOM 1356 C C . ARG A 1 169 ? 3.914 10.356 16.563 1.00 79.31 169 ARG A C 1
ATOM 1358 O O . ARG A 1 169 ? 4.463 9.849 17.545 1.00 79.31 169 ARG A O 1
ATOM 1365 N N . PRO A 1 170 ? 4.542 11.246 15.778 1.00 74.19 170 PRO A N 1
ATOM 1366 C CA . PRO A 1 170 ? 5.870 11.735 16.105 1.00 74.19 170 PRO A CA 1
ATOM 1367 C C . PRO A 1 170 ? 5.807 12.491 17.438 1.00 74.19 170 PRO A C 1
ATOM 1369 O O . PRO A 1 170 ? 5.170 13.541 17.550 1.00 74.19 170 PRO A O 1
ATOM 1372 N N . LEU A 1 171 ? 6.448 11.946 18.476 1.00 75.25 171 LEU A N 1
ATOM 1373 C CA . LEU A 1 171 ? 6.617 12.671 19.730 1.00 75.25 171 LEU A CA 1
ATOM 1374 C C . LEU A 1 171 ? 7.681 13.760 19.545 1.00 75.25 171 LEU A C 1
ATOM 1376 O O . LEU A 1 171 ? 8.764 13.469 19.029 1.00 75.25 171 LEU A O 1
ATOM 1380 N N . PRO A 1 172 ? 7.427 14.999 20.003 1.00 76.19 172 PRO A N 1
ATOM 1381 C CA . PRO A 1 172 ? 8.432 16.049 19.961 1.00 76.19 172 PRO A CA 1
ATOM 1382 C C . PRO A 1 172 ? 9.667 15.612 20.759 1.00 76.19 172 PRO A C 1
ATOM 1384 O O . PRO A 1 172 ? 9.587 15.367 21.961 1.00 76.19 172 PRO A O 1
ATOM 1387 N N . GLY A 1 173 ? 10.807 15.497 20.074 1.00 76.00 173 GLY A N 1
ATOM 1388 C CA . GLY A 1 173 ? 12.086 15.106 20.673 1.00 76.00 173 GLY A CA 1
ATOM 1389 C C . GLY A 1 173 ? 12.409 13.608 20.644 1.00 76.00 173 GLY A C 1
ATOM 1390 O O . GLY A 1 173 ? 13.493 13.242 21.091 1.00 76.00 173 GLY A O 1
ATOM 1391 N N . SER A 1 174 ? 11.538 12.748 20.097 1.00 75.69 174 SER A N 1
ATOM 1392 C CA . SER A 1 174 ? 11.881 11.343 19.838 1.00 75.69 174 SER A CA 1
ATOM 1393 C C . SER A 1 174 ? 12.287 11.146 18.374 1.00 75.69 174 SER A C 1
ATOM 1395 O O . SER A 1 174 ? 11.508 11.492 17.485 1.00 75.69 174 SER A O 1
ATOM 1397 N N . PRO A 1 175 ? 13.465 10.561 18.089 1.00 68.88 175 PRO A N 1
ATOM 1398 C CA . PRO A 1 175 ? 13.851 10.199 16.728 1.00 68.88 175 PRO A CA 1
ATOM 1399 C C . PRO A 1 175 ? 13.100 8.964 16.204 1.00 68.88 175 PRO A C 1
ATOM 1401 O O . PRO A 1 175 ? 13.138 8.702 15.006 1.00 68.88 175 PRO A O 1
ATOM 1404 N N . SER A 1 176 ? 12.435 8.193 17.074 1.00 70.38 176 SER A N 1
ATOM 1405 C CA . SER A 1 176 ? 11.646 7.023 16.685 1.00 70.38 176 SER A CA 1
ATOM 1406 C C . SER A 1 176 ? 10.151 7.269 16.884 1.00 70.38 176 SER A C 1
ATOM 1408 O O . SER A 1 176 ? 9.700 7.653 17.969 1.00 70.38 176 SER A O 1
ATOM 1410 N N . ALA A 1 177 ? 9.379 7.025 15.822 1.00 77.38 177 ALA A N 1
ATOM 1411 C CA . ALA A 1 177 ? 7.931 6.900 15.893 1.00 77.38 177 ALA A CA 1
ATOM 1412 C C . ALA A 1 177 ? 7.617 5.549 16.549 1.00 77.38 177 ALA A C 1
ATOM 1414 O O . ALA A 1 177 ? 7.811 4.499 15.945 1.00 77.38 177 ALA A O 1
ATOM 1415 N N . GLN A 1 178 ? 7.221 5.575 17.820 1.00 85.69 178 GLN A N 1
ATOM 1416 C CA . GLN A 1 178 ? 6.640 4.420 18.498 1.00 85.69 178 GLN A CA 1
ATOM 1417 C C . GLN A 1 178 ? 5.133 4.643 18.646 1.00 85.69 178 GLN A C 1
ATOM 1419 O O . GLN A 1 178 ? 4.712 5.781 18.874 1.00 85.69 178 GLN A O 1
ATOM 1424 N N . PRO A 1 179 ? 4.310 3.586 18.546 1.00 91.19 179 PRO A N 1
ATOM 1425 C CA . PRO A 1 179 ? 2.872 3.719 18.692 1.00 91.19 179 PRO A CA 1
ATOM 1426 C C . PRO A 1 179 ? 2.520 4.095 20.136 1.00 91.19 179 PRO A C 1
ATOM 1428 O O . PRO A 1 179 ? 2.958 3.446 21.089 1.00 91.19 179 PRO A O 1
ATOM 1431 N N . VAL A 1 180 ? 1.698 5.132 20.306 1.00 92.00 180 VAL A N 1
ATOM 1432 C CA . VAL A 1 180 ? 1.210 5.572 21.621 1.00 92.00 180 VAL A CA 1
ATOM 1433 C C . VAL A 1 180 ? -0.200 5.044 21.843 1.00 92.00 180 VAL A C 1
ATOM 1435 O O . VAL A 1 180 ? -1.168 5.553 21.281 1.00 92.00 180 VAL A O 1
ATOM 1438 N N . PHE A 1 181 ? -0.330 4.028 22.696 1.00 93.25 181 PHE A N 1
ATOM 1439 C CA . PHE A 1 181 ? -1.622 3.405 22.980 1.00 93.25 181 PHE A CA 1
ATOM 1440 C C . PHE A 1 181 ? -2.442 4.203 24.005 1.00 93.25 181 PHE A C 1
ATOM 1442 O O . PHE A 1 181 ? -1.918 4.563 25.063 1.00 93.25 181 PHE A O 1
ATOM 1449 N N . PRO A 1 182 ? -3.744 4.438 23.758 1.00 93.44 182 PRO A N 1
ATOM 1450 C CA . PRO A 1 182 ? -4.612 5.075 24.738 1.00 93.44 182 PRO A CA 1
ATOM 1451 C C . PRO A 1 182 ? -4.829 4.163 25.953 1.00 93.44 182 PRO A C 1
ATOM 1453 O O . PRO A 1 182 ? -4.910 2.938 25.830 1.00 93.44 182 PRO A O 1
ATOM 1456 N N . SER A 1 183 ? -4.987 4.764 27.136 1.00 94.00 183 SER A N 1
ATOM 1457 C CA . SER A 1 183 ? -5.141 4.041 28.410 1.00 94.00 183 SER A CA 1
ATOM 1458 C C . SER A 1 183 ? -6.347 3.095 28.444 1.00 94.00 183 SER A C 1
ATOM 1460 O O . SER A 1 183 ? -6.295 2.086 29.142 1.00 94.00 183 SER A O 1
ATOM 1462 N N . GLY A 1 184 ? -7.391 3.382 27.663 1.00 95.06 184 GLY A N 1
ATOM 1463 C CA . GLY A 1 184 ? -8.590 2.548 27.543 1.00 95.06 184 GLY A CA 1
ATOM 1464 C C . GLY A 1 184 ? -8.481 1.366 26.574 1.00 95.06 184 GLY A C 1
ATOM 1465 O O . GLY A 1 184 ? -9.408 0.568 26.517 1.00 95.06 184 GLY A O 1
ATOM 1466 N N . MET A 1 185 ? -7.392 1.235 25.806 1.00 94.81 185 MET A N 1
ATOM 1467 C CA . MET A 1 185 ? -7.206 0.074 24.927 1.00 94.81 185 MET A CA 1
ATOM 1468 C C . MET A 1 185 ? -6.852 -1.155 25.762 1.00 94.81 185 MET A C 1
ATOM 1470 O O . MET A 1 185 ? -5.945 -1.078 26.595 1.00 94.81 185 MET A O 1
ATOM 1474 N N . ASP A 1 186 ? -7.538 -2.269 25.522 1.00 95.25 186 ASP A N 1
ATOM 1475 C CA . ASP A 1 186 ? -7.283 -3.544 26.183 1.00 95.25 186 ASP A CA 1
ATOM 1476 C C . ASP A 1 186 ? -5.891 -4.105 25.836 1.00 95.25 186 ASP A C 1
ATOM 1478 O O . ASP A 1 186 ? -5.273 -3.746 24.830 1.00 95.25 186 ASP A O 1
ATOM 1482 N N . VAL A 1 187 ? -5.365 -4.964 26.713 1.00 95.19 187 VAL A N 1
ATOM 1483 C CA . VAL A 1 187 ? -3.997 -5.492 26.590 1.00 95.19 187 VAL A CA 1
ATOM 1484 C C . VAL A 1 187 ? -3.837 -6.342 25.330 1.00 95.19 187 VAL A C 1
ATOM 1486 O O . VAL A 1 187 ? -2.813 -6.236 24.660 1.00 95.19 187 VAL A O 1
ATOM 1489 N N . GLU A 1 188 ? -4.840 -7.144 24.977 1.00 93.94 188 GLU A N 1
ATOM 1490 C CA . GLU A 1 188 ? -4.791 -8.029 23.809 1.00 93.94 188 GLU A CA 1
ATOM 1491 C C . GLU A 1 188 ? -4.703 -7.219 22.512 1.00 93.94 188 GLU A C 1
ATOM 1493 O O . GLU A 1 188 ? -3.823 -7.457 21.683 1.00 93.94 188 GLU A O 1
ATOM 1498 N N . ARG A 1 189 ? -5.533 -6.182 22.375 1.00 91.56 189 ARG A N 1
ATOM 1499 C CA . ARG A 1 189 ? -5.508 -5.243 21.252 1.00 91.56 189 ARG A CA 1
ATOM 1500 C C . ARG A 1 189 ? -4.185 -4.488 21.188 1.00 91.56 189 ARG A C 1
ATOM 1502 O O . ARG A 1 189 ? -3.628 -4.367 20.100 1.00 91.56 189 ARG A O 1
ATOM 1509 N N . ARG A 1 190 ? -3.622 -4.040 22.319 1.00 94.81 190 ARG A N 1
ATOM 1510 C CA . ARG A 1 190 ? -2.275 -3.427 22.337 1.00 94.81 190 ARG A CA 1
ATOM 1511 C C . ARG A 1 190 ? -1.212 -4.385 21.815 1.00 94.81 190 ARG A C 1
ATOM 1513 O O . ARG A 1 190 ? -0.395 -3.985 20.992 1.00 94.81 190 ARG A O 1
ATOM 1520 N N . MET A 1 191 ? -1.230 -5.638 22.268 1.00 94.25 191 MET A N 1
ATOM 1521 C CA . MET A 1 191 ? -0.284 -6.660 21.814 1.00 94.25 191 MET A CA 1
ATOM 1522 C C . MET A 1 191 ? -0.437 -6.946 20.320 1.00 94.25 191 MET A C 1
ATOM 1524 O O . MET A 1 191 ? 0.570 -7.050 19.619 1.00 94.25 191 MET A O 1
ATOM 1528 N N . LEU A 1 192 ? -1.674 -6.998 19.818 1.00 92.38 192 LEU A N 1
ATOM 1529 C CA . LEU A 1 192 ? -1.965 -7.141 18.393 1.00 92.38 192 LEU A CA 1
ATOM 1530 C C . LEU A 1 192 ? -1.363 -5.985 17.581 1.00 92.38 192 LEU A C 1
ATOM 1532 O O . LEU A 1 192 ? -0.621 -6.223 16.629 1.00 92.38 192 LEU A O 1
ATOM 1536 N N . PHE A 1 193 ? -1.626 -4.734 17.972 1.00 93.75 193 PHE A N 1
ATOM 1537 C CA . PHE A 1 193 ? -1.072 -3.565 17.285 1.00 93.75 193 PHE A CA 1
ATOM 1538 C C . PHE A 1 193 ? 0.449 -3.484 17.384 1.00 93.75 193 PHE A C 1
ATOM 1540 O O . PHE A 1 193 ? 1.095 -3.109 16.411 1.00 93.75 193 PHE A O 1
ATOM 1547 N N . LEU A 1 194 ? 1.033 -3.845 18.527 1.00 94.06 194 LEU A N 1
ATOM 1548 C CA . LEU A 1 194 ? 2.482 -3.867 18.702 1.00 94.06 194 LEU A CA 1
ATOM 1549 C C . LEU A 1 194 ? 3.139 -4.924 17.803 1.00 94.06 194 LEU A C 1
ATOM 1551 O O . LEU A 1 194 ? 4.152 -4.646 17.164 1.00 94.06 194 LEU A O 1
ATOM 1555 N N . SER A 1 195 ? 2.551 -6.119 17.719 1.00 93.06 195 SER A N 1
ATOM 1556 C CA . SER A 1 195 ? 3.017 -7.177 16.819 1.00 93.06 195 SER A CA 1
ATOM 1557 C C . SER A 1 195 ? 2.927 -6.741 15.354 1.00 93.06 195 SER A C 1
ATOM 1559 O O . SER A 1 195 ? 3.913 -6.835 14.617 1.00 93.06 195 SER A O 1
ATOM 1561 N N . ALA A 1 196 ? 1.782 -6.176 14.955 1.00 92.75 196 ALA A N 1
ATOM 1562 C CA . ALA A 1 196 ? 1.582 -5.649 13.612 1.00 92.75 196 ALA A CA 1
ATOM 1563 C C . ALA A 1 196 ? 2.565 -4.516 13.291 1.00 92.75 196 ALA A C 1
ATOM 1565 O O . ALA A 1 196 ? 3.154 -4.520 12.215 1.00 92.75 196 ALA A O 1
ATOM 1566 N N . HIS A 1 197 ? 2.807 -3.601 14.234 1.00 93.62 197 HIS A N 1
ATOM 1567 C CA . HIS A 1 197 ? 3.802 -2.540 14.105 1.00 93.62 197 HIS A CA 1
ATOM 1568 C C . HIS A 1 197 ? 5.185 -3.110 13.810 1.00 93.62 197 HIS A C 1
ATOM 1570 O O . HIS A 1 197 ? 5.767 -2.764 12.795 1.00 93.62 197 HIS A O 1
ATOM 1576 N N . ILE A 1 198 ? 5.692 -4.037 14.630 1.00 93.12 198 ILE A N 1
ATOM 1577 C CA . ILE A 1 198 ? 7.014 -4.650 14.408 1.00 93.12 198 ILE A CA 1
ATOM 1578 C C . ILE A 1 198 ? 7.096 -5.288 13.013 1.00 93.12 198 ILE A C 1
ATOM 1580 O O . ILE A 1 198 ? 8.080 -5.102 12.294 1.00 93.12 198 ILE A O 1
ATOM 1584 N N . SER A 1 199 ? 6.051 -6.019 12.618 1.00 93.12 199 SER A N 1
ATOM 1585 C CA . SER A 1 199 ? 5.985 -6.686 11.318 1.00 93.12 199 SER A CA 1
ATOM 1586 C C . SER A 1 199 ? 5.981 -5.691 10.148 1.00 93.12 199 SER A C 1
ATOM 1588 O O . SER A 1 199 ? 6.724 -5.861 9.179 1.00 93.12 199 SER A O 1
ATOM 1590 N N . LEU A 1 200 ? 5.196 -4.618 10.259 1.00 93.00 200 LEU A N 1
ATOM 1591 C CA . LEU A 1 200 ? 5.091 -3.564 9.254 1.00 93.00 200 LEU A CA 1
ATOM 1592 C C . LEU A 1 200 ? 6.343 -2.689 9.197 1.00 93.00 200 LEU A C 1
ATOM 1594 O O . LEU A 1 200 ? 6.769 -2.351 8.100 1.00 93.00 200 LEU A O 1
ATOM 1598 N N . SER A 1 201 ? 6.989 -2.381 10.324 1.00 93.25 201 SER A N 1
ATOM 1599 C CA . SER A 1 201 ? 8.280 -1.684 10.344 1.00 93.25 201 SER A CA 1
ATOM 1600 C C . SER A 1 201 ? 9.354 -2.507 9.629 1.00 93.25 201 SER A C 1
ATOM 1602 O O . SER A 1 201 ? 10.131 -1.964 8.843 1.00 93.25 201 SER A O 1
ATOM 1604 N N . ALA A 1 202 ? 9.371 -3.831 9.826 1.00 92.75 202 ALA A N 1
ATOM 1605 C CA . ALA A 1 202 ? 10.266 -4.721 9.090 1.00 92.75 202 ALA A CA 1
ATOM 1606 C C . ALA A 1 202 ? 9.945 -4.743 7.584 1.00 92.75 202 ALA A C 1
ATOM 1608 O O . ALA A 1 202 ? 10.856 -4.673 6.758 1.00 92.75 202 ALA A O 1
ATOM 1609 N N . LEU A 1 203 ? 8.662 -4.784 7.206 1.00 92.62 203 LEU A N 1
ATOM 1610 C CA . LEU A 1 203 ? 8.249 -4.670 5.804 1.00 92.62 203 LEU A CA 1
ATOM 1611 C C . LEU A 1 203 ? 8.652 -3.314 5.205 1.00 92.62 203 LEU A C 1
ATOM 1613 O O . LEU A 1 203 ? 9.158 -3.278 4.089 1.00 92.62 203 LEU A O 1
ATOM 1617 N N . CYS A 1 204 ? 8.480 -2.221 5.943 1.00 92.62 204 CYS A N 1
ATOM 1618 C CA . CYS A 1 204 ? 8.846 -0.867 5.537 1.00 92.62 204 CYS A CA 1
ATOM 1619 C C . CYS A 1 204 ? 10.357 -0.741 5.297 1.00 92.62 204 CYS A C 1
ATOM 1621 O O . CYS A 1 204 ? 10.789 -0.160 4.297 1.00 92.62 204 CYS A O 1
ATOM 1623 N N . ALA A 1 205 ? 11.164 -1.353 6.171 1.00 92.31 205 ALA A N 1
ATOM 1624 C CA . ALA A 1 205 ? 12.608 -1.448 5.994 1.00 92.31 205 ALA A CA 1
ATOM 1625 C C . ALA A 1 205 ? 12.965 -2.218 4.714 1.00 92.31 205 ALA A C 1
ATOM 1627 O O . ALA A 1 205 ? 13.728 -1.702 3.901 1.00 92.31 205 ALA A O 1
ATOM 1628 N N . ARG A 1 206 ? 12.347 -3.386 4.474 1.00 94.00 206 ARG A N 1
ATOM 1629 C CA . ARG A 1 206 ? 12.556 -4.158 3.233 1.00 94.00 206 ARG A CA 1
ATOM 1630 C C . ARG A 1 206 ? 12.145 -3.385 1.987 1.00 94.00 206 ARG A C 1
ATOM 1632 O O . ARG A 1 206 ? 12.926 -3.303 1.054 1.00 94.00 206 ARG A O 1
ATOM 1639 N N . VAL A 1 207 ? 10.967 -2.760 1.988 1.00 92.94 207 VAL A N 1
ATOM 1640 C CA . VAL A 1 207 ? 10.489 -1.898 0.891 1.00 92.94 207 VAL A CA 1
ATOM 1641 C C . VAL A 1 207 ? 11.481 -0.772 0.600 1.00 92.94 207 VAL A C 1
ATOM 1643 O O . VAL A 1 207 ? 11.603 -0.343 -0.538 1.00 92.94 207 VAL A O 1
ATOM 1646 N N . SER A 1 208 ? 12.226 -0.309 1.601 1.00 92.69 208 SER A N 1
ATOM 1647 C CA . SER A 1 208 ? 13.238 0.731 1.407 1.00 92.69 208 SER A CA 1
ATOM 1648 C C . SER A 1 208 ? 14.553 0.212 0.815 1.00 92.69 208 SER A C 1
ATOM 1650 O O . SER A 1 208 ? 15.316 1.010 0.280 1.00 92.69 208 SER A O 1
ATOM 1652 N N . SER A 1 209 ? 14.838 -1.089 0.918 1.00 94.94 209 SER A N 1
ATOM 1653 C CA . SER A 1 209 ? 16.117 -1.684 0.507 1.00 94.94 209 SER A CA 1
ATOM 1654 C C . SER A 1 209 ? 16.024 -2.630 -0.688 1.00 94.94 209 SER A C 1
ATOM 1656 O O . SER A 1 209 ? 17.020 -2.838 -1.372 1.00 94.94 209 SER A O 1
ATOM 1658 N N . GLU A 1 210 ? 14.863 -3.235 -0.925 1.00 96.38 210 GLU A N 1
ATOM 1659 C CA . GLU A 1 210 ? 14.684 -4.349 -1.851 1.00 96.38 210 GLU A CA 1
ATOM 1660 C C . GLU A 1 210 ? 13.481 -4.102 -2.763 1.00 96.38 210 GLU A C 1
ATOM 1662 O O . GLU A 1 210 ? 12.368 -3.837 -2.302 1.00 96.38 210 GLU A O 1
ATOM 1667 N N . ALA A 1 211 ? 13.721 -4.186 -4.071 1.00 96.50 211 ALA A N 1
ATOM 1668 C CA . ALA A 1 211 ? 12.684 -4.038 -5.080 1.00 96.50 211 ALA A CA 1
ATOM 1669 C C . ALA A 1 211 ? 11.825 -5.309 -5.168 1.00 96.50 211 ALA A C 1
ATOM 1671 O O . ALA A 1 211 ? 12.372 -6.412 -5.084 1.00 96.50 211 ALA A O 1
ATOM 1672 N N . PRO A 1 212 ? 10.501 -5.202 -5.398 1.00 95.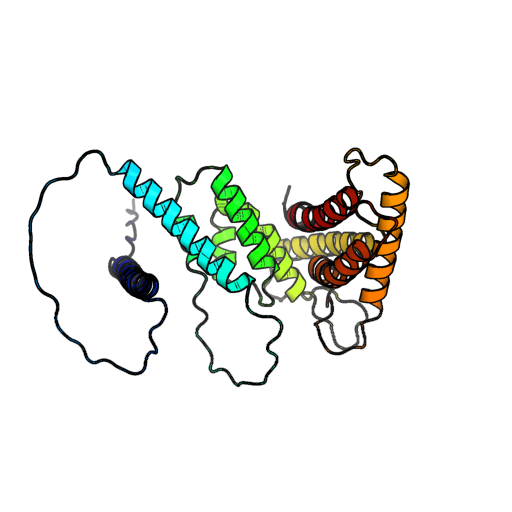56 212 PRO A N 1
ATOM 1673 C CA . PRO A 1 212 ? 9.693 -6.382 -5.667 1.00 95.56 212 PRO A CA 1
ATOM 1674 C C . PRO A 1 212 ? 10.182 -7.100 -6.930 1.00 95.56 212 PRO A C 1
ATOM 1676 O O . PRO A 1 212 ? 10.537 -6.432 -7.909 1.00 95.56 212 PRO A O 1
ATOM 1679 N N . PRO A 1 213 ? 10.155 -8.442 -6.952 1.00 95.25 213 PRO A N 1
ATOM 1680 C CA . PRO A 1 213 ? 10.514 -9.198 -8.139 1.00 95.25 213 PRO A CA 1
ATOM 1681 C C . PRO A 1 213 ? 9.513 -8.931 -9.268 1.00 95.25 213 PRO A C 1
ATOM 1683 O O . PRO A 1 213 ? 8.300 -8.917 -9.056 1.00 95.25 213 PRO A O 1
ATOM 1686 N N . ILE A 1 214 ? 10.030 -8.761 -10.483 1.00 94.94 214 ILE A N 1
ATOM 1687 C CA . ILE A 1 214 ? 9.213 -8.637 -11.691 1.00 94.94 214 ILE A CA 1
ATOM 1688 C C . ILE A 1 214 ? 9.000 -10.014 -12.331 1.00 94.94 214 ILE A C 1
ATOM 1690 O O . ILE A 1 214 ? 9.962 -10.770 -12.469 1.00 94.94 214 ILE A O 1
ATOM 1694 N N . PRO A 1 215 ? 7.775 -10.377 -12.748 1.00 93.38 215 PRO A N 1
ATOM 1695 C CA . PRO A 1 215 ? 7.542 -11.643 -13.429 1.00 93.38 215 PRO A CA 1
ATOM 1696 C C . PRO A 1 215 ? 8.208 -11.655 -14.813 1.00 93.38 215 PRO A C 1
ATOM 1698 O O . PRO A 1 215 ? 8.169 -10.670 -15.556 1.00 93.38 215 PRO A O 1
ATOM 1701 N N . ALA A 1 216 ? 8.800 -12.793 -15.184 1.00 88.88 216 ALA A N 1
ATOM 1702 C CA . ALA A 1 216 ? 9.433 -12.998 -16.486 1.00 88.88 216 ALA A CA 1
ATOM 1703 C C . ALA A 1 216 ? 8.376 -13.179 -17.590 1.00 88.88 216 ALA A C 1
ATOM 1705 O O . ALA A 1 216 ? 8.057 -14.290 -18.006 1.00 88.88 216 ALA A O 1
ATOM 1706 N N . SER A 1 217 ? 7.813 -12.075 -18.076 1.00 83.69 217 SER A N 1
ATOM 1707 C CA . SER A 1 217 ? 6.732 -12.036 -19.072 1.00 83.69 217 SER A CA 1
ATOM 1708 C C . SER A 1 217 ? 7.217 -12.213 -20.523 1.00 83.69 217 SER A C 1
ATOM 1710 O O . SER A 1 217 ? 6.817 -11.479 -21.422 1.00 83.69 217 SER A O 1
ATOM 1712 N N . GLY A 1 218 ? 8.114 -13.174 -20.771 1.00 90.25 218 GLY A N 1
ATOM 1713 C CA . GLY A 1 218 ? 8.648 -13.435 -22.118 1.00 90.25 218 GLY A CA 1
ATOM 1714 C C . GLY A 1 218 ? 9.600 -12.353 -22.648 1.00 90.25 218 GLY A C 1
ATOM 1715 O O . GLY A 1 218 ? 9.860 -12.283 -23.847 1.00 90.25 218 GLY A O 1
ATOM 1716 N N . CYS A 1 219 ? 10.131 -11.500 -21.768 1.00 95.50 219 CYS A N 1
ATOM 1717 C CA . CYS A 1 219 ? 11.117 -10.487 -22.128 1.00 95.50 219 CYS A CA 1
ATOM 1718 C C . CYS A 1 219 ? 12.489 -11.140 -22.422 1.00 95.50 219 CYS A C 1
ATOM 1720 O O . CYS A 1 219 ? 13.039 -11.798 -21.534 1.00 95.50 219 CYS A O 1
ATOM 1722 N N . PRO A 1 220 ? 13.093 -10.938 -23.612 1.00 95.44 220 PRO A N 1
ATOM 1723 C CA . PRO A 1 220 ? 14.375 -11.560 -23.970 1.00 95.44 220 PRO A CA 1
ATOM 1724 C C . PRO A 1 220 ? 15.556 -11.023 -23.146 1.00 95.44 220 PRO A C 1
ATOM 1726 O O . PRO A 1 220 ? 16.560 -11.706 -22.976 1.00 95.44 220 PRO A O 1
ATOM 1729 N N . SER A 1 221 ? 15.431 -9.809 -22.607 1.00 95.94 221 SER A N 1
ATOM 1730 C CA . SER A 1 221 ? 16.428 -9.134 -21.771 1.00 95.94 221 SER A CA 1
ATOM 1731 C C . SER A 1 221 ? 15.928 -8.939 -20.333 1.00 95.94 221 SER A C 1
ATOM 1733 O O . SER A 1 221 ? 16.249 -7.944 -19.680 1.00 95.94 221 SER A O 1
ATOM 1735 N N . HIS A 1 222 ? 15.139 -9.889 -19.817 1.00 96.44 222 HIS A N 1
ATOM 1736 C CA . HIS A 1 222 ? 14.502 -9.780 -18.500 1.00 96.44 222 HIS A CA 1
ATOM 1737 C C . HIS A 1 222 ? 15.493 -9.494 -17.361 1.00 96.44 222 HIS A C 1
ATOM 1739 O O . HIS A 1 222 ? 15.211 -8.651 -16.515 1.00 96.44 222 HIS A O 1
ATOM 1745 N N . ALA A 1 223 ? 16.678 -10.112 -17.377 1.00 96.69 223 ALA A N 1
ATOM 1746 C CA . ALA A 1 223 ? 17.720 -9.856 -16.381 1.00 96.69 223 ALA A CA 1
ATOM 1747 C C . ALA A 1 223 ? 18.149 -8.376 -16.345 1.00 96.69 223 ALA A C 1
ATOM 1749 O O . ALA A 1 223 ? 18.274 -7.796 -15.271 1.00 96.69 223 ALA A O 1
ATOM 1750 N N . MET A 1 224 ? 18.295 -7.736 -17.512 1.00 97.19 224 MET A N 1
ATOM 1751 C CA . MET A 1 224 ? 18.616 -6.307 -17.598 1.00 97.19 224 MET A CA 1
ATOM 1752 C C . MET A 1 224 ? 17.463 -5.438 -17.094 1.00 97.19 224 MET A C 1
ATOM 1754 O O . MET A 1 224 ? 17.699 -4.456 -16.396 1.00 97.19 224 MET A O 1
ATOM 1758 N N . CYS A 1 225 ? 16.215 -5.816 -17.395 1.00 97.06 225 CYS A N 1
ATOM 1759 C CA . CYS A 1 225 ? 15.040 -5.122 -16.866 1.00 97.06 225 CYS A CA 1
ATOM 1760 C C . CYS A 1 225 ? 14.951 -5.233 -15.336 1.00 97.06 225 CYS A C 1
ATOM 1762 O O . CYS A 1 225 ? 14.585 -4.261 -14.685 1.00 97.06 225 CYS A O 1
ATOM 1764 N N . ALA A 1 226 ? 15.288 -6.393 -14.766 1.00 97.00 226 ALA A N 1
ATOM 1765 C CA . ALA A 1 226 ? 15.271 -6.619 -13.323 1.00 97.00 226 ALA A CA 1
ATOM 1766 C C . ALA A 1 226 ? 16.354 -5.800 -12.604 1.00 97.00 226 ALA A C 1
ATOM 1768 O O . ALA A 1 226 ? 16.072 -5.201 -11.570 1.00 97.00 226 ALA A O 1
ATOM 1769 N N . LEU A 1 227 ? 17.559 -5.710 -13.180 1.00 97.56 227 LEU A N 1
ATOM 1770 C CA . LEU A 1 227 ? 18.623 -4.838 -12.668 1.00 97.56 227 LEU A CA 1
ATOM 1771 C C . LEU A 1 227 ? 18.219 -3.360 -12.742 1.00 97.56 227 LEU A C 1
ATOM 1773 O O . LEU A 1 227 ? 18.282 -2.660 -11.737 1.00 97.56 227 LEU A O 1
ATOM 1777 N N . ALA A 1 228 ? 17.715 -2.909 -13.896 1.00 97.69 228 ALA A N 1
ATOM 1778 C CA . ALA A 1 228 ? 17.232 -1.539 -14.056 1.00 97.69 228 ALA A CA 1
ATOM 1779 C C . ALA A 1 228 ? 16.108 -1.210 -13.058 1.00 97.69 228 ALA A C 1
ATOM 1781 O O . ALA A 1 228 ? 16.079 -0.120 -12.492 1.00 97.69 228 ALA A O 1
ATOM 1782 N N . TRP A 1 229 ? 15.199 -2.156 -12.809 1.00 97.75 229 TRP A N 1
ATOM 1783 C CA . TRP A 1 229 ? 14.148 -2.006 -11.807 1.00 97.75 229 TRP A CA 1
ATOM 1784 C C . TRP A 1 229 ? 14.703 -1.859 -10.389 1.00 97.75 229 TRP A C 1
ATOM 1786 O O . TRP A 1 229 ? 14.290 -0.947 -9.675 1.00 97.75 229 TRP A O 1
ATOM 1796 N N . ALA A 1 230 ? 15.660 -2.702 -9.995 1.00 97.88 230 ALA A N 1
ATOM 1797 C CA . ALA A 1 230 ? 16.306 -2.612 -8.688 1.00 97.88 230 ALA A CA 1
ATOM 1798 C C . ALA A 1 230 ? 17.007 -1.257 -8.485 1.00 97.88 230 ALA A C 1
ATOM 1800 O O . ALA A 1 230 ? 16.842 -0.627 -7.438 1.00 97.88 230 ALA A O 1
ATOM 1801 N N . ASP A 1 231 ? 17.706 -0.763 -9.510 1.00 97.88 231 ASP A N 1
ATOM 1802 C CA . ASP A 1 231 ? 18.370 0.542 -9.473 1.00 97.88 231 ASP A CA 1
ATOM 1803 C C . ASP A 1 231 ? 17.364 1.696 -9.362 1.00 97.88 231 ASP A C 1
ATOM 1805 O O . ASP A 1 231 ? 17.563 2.628 -8.578 1.00 97.88 231 ASP A O 1
ATOM 1809 N N . MET A 1 232 ? 16.266 1.647 -10.126 1.00 97.88 232 MET A N 1
ATOM 1810 C CA . MET A 1 232 ? 15.197 2.650 -10.051 1.00 97.88 232 MET A CA 1
ATOM 1811 C C . MET A 1 232 ? 14.508 2.649 -8.687 1.00 97.88 232 MET A C 1
ATOM 1813 O O . MET A 1 232 ? 14.217 3.710 -8.134 1.00 97.88 232 MET A O 1
ATOM 1817 N N . TRP A 1 233 ? 14.290 1.465 -8.120 1.00 97.75 233 TRP A N 1
ATOM 1818 C CA . TRP A 1 233 ? 13.718 1.299 -6.793 1.00 97.75 233 TRP A CA 1
ATOM 1819 C C . TRP A 1 233 ? 14.590 1.922 -5.706 1.00 97.75 233 TRP A C 1
ATOM 1821 O O . TRP A 1 233 ? 14.098 2.726 -4.911 1.00 97.75 233 TRP A O 1
ATOM 1831 N N . ALA A 1 234 ? 15.891 1.619 -5.711 1.00 97.38 234 ALA A N 1
ATOM 1832 C CA . ALA A 1 234 ? 16.848 2.190 -4.768 1.00 97.38 234 ALA A CA 1
ATOM 1833 C C . ALA A 1 234 ? 16.909 3.725 -4.875 1.00 97.38 234 ALA A C 1
ATOM 1835 O O . ALA A 1 234 ? 16.904 4.424 -3.860 1.00 97.38 234 ALA A O 1
ATOM 1836 N N . GLN A 1 235 ? 16.894 4.267 -6.098 1.00 96.94 235 GLN A N 1
ATOM 1837 C CA . GLN A 1 235 ? 16.860 5.714 -6.334 1.00 96.94 235 GLN A CA 1
ATOM 1838 C C . GLN A 1 235 ? 15.563 6.363 -5.832 1.00 96.94 235 GLN A C 1
ATOM 1840 O O . GLN A 1 235 ? 15.608 7.421 -5.194 1.00 96.94 235 GLN A O 1
ATOM 1845 N N . ALA A 1 236 ? 14.408 5.739 -6.080 1.00 95.31 236 ALA A N 1
ATOM 1846 C CA . ALA A 1 236 ? 13.124 6.222 -5.582 1.00 95.31 236 ALA A CA 1
ATOM 1847 C C . ALA A 1 236 ? 13.076 6.205 -4.047 1.00 95.31 236 ALA A C 1
ATOM 1849 O O . ALA A 1 236 ? 12.700 7.208 -3.439 1.00 95.31 236 ALA A O 1
ATOM 1850 N N . ALA A 1 237 ? 13.532 5.118 -3.417 1.00 94.12 237 ALA A N 1
ATOM 1851 C CA . ALA A 1 237 ? 13.614 5.000 -1.964 1.00 94.12 237 ALA A CA 1
ATOM 1852 C C . ALA A 1 237 ? 14.525 6.083 -1.357 1.00 94.12 237 ALA A C 1
ATOM 1854 O O . ALA A 1 237 ? 14.120 6.779 -0.423 1.00 94.12 237 ALA A O 1
ATOM 1855 N N . ALA A 1 238 ? 15.716 6.299 -1.928 1.00 93.19 238 ALA A N 1
ATOM 1856 C CA . ALA A 1 238 ? 16.639 7.346 -1.490 1.00 93.19 238 ALA A CA 1
ATOM 1857 C C . ALA A 1 238 ? 16.037 8.755 -1.640 1.00 93.19 238 ALA A C 1
ATOM 1859 O O . ALA A 1 238 ? 16.129 9.571 -0.723 1.00 93.19 238 ALA A O 1
ATOM 1860 N N . THR A 1 239 ? 15.363 9.027 -2.762 1.00 91.12 239 THR A N 1
ATOM 1861 C CA . THR A 1 239 ? 14.689 10.312 -3.015 1.00 91.12 239 THR A CA 1
ATOM 1862 C C . THR A 1 239 ? 13.623 10.594 -1.956 1.00 91.12 239 THR A C 1
ATOM 1864 O O . THR A 1 239 ? 13.574 11.696 -1.411 1.00 91.12 239 THR A O 1
ATOM 1867 N N . CYS A 1 240 ? 12.805 9.597 -1.609 1.00 86.88 240 CYS A N 1
ATOM 1868 C CA . CYS A 1 240 ? 11.785 9.737 -0.571 1.00 86.88 240 CYS A CA 1
ATOM 1869 C C . CYS A 1 240 ? 12.394 9.962 0.824 1.00 86.88 240 CYS A C 1
ATOM 1871 O O . CYS A 1 240 ? 11.862 10.760 1.595 1.00 86.88 240 CYS A O 1
ATOM 1873 N N . CYS A 1 241 ? 13.529 9.328 1.137 1.00 81.94 241 CYS A N 1
ATOM 1874 C CA . CYS A 1 241 ? 14.243 9.538 2.400 1.00 81.94 241 CYS A CA 1
ATOM 1875 C C . CYS A 1 241 ? 14.875 10.936 2.522 1.00 81.94 241 CYS A C 1
ATOM 1877 O O . CYS A 1 241 ? 15.044 11.426 3.633 1.00 81.94 241 CYS A O 1
ATOM 1879 N N . LEU A 1 242 ? 15.225 11.596 1.414 1.00 80.12 242 LEU A N 1
ATOM 1880 C CA . LEU A 1 242 ? 15.850 12.928 1.435 1.00 80.12 242 LEU A CA 1
ATOM 1881 C C . LEU A 1 242 ? 14.841 14.080 1.539 1.00 80.12 242 LEU A C 1
ATOM 1883 O O . LEU A 1 242 ? 15.199 15.180 1.956 1.00 80.12 242 LEU A O 1
ATOM 1887 N N . GLN A 1 243 ? 13.568 13.847 1.217 1.00 72.19 243 GLN A N 1
ATOM 1888 C CA . GLN A 1 243 ? 12.521 14.878 1.261 1.00 72.19 243 GLN A CA 1
ATOM 1889 C C . GLN A 1 243 ? 12.059 15.257 2.686 1.00 72.19 243 GLN A C 1
ATOM 1891 O O . GLN A 1 243 ? 11.100 16.009 2.834 1.00 72.19 243 GLN A O 1
ATOM 1896 N N . VAL A 1 244 ? 12.782 14.824 3.729 1.00 59.31 244 VAL A N 1
ATOM 1897 C CA . VAL A 1 244 ? 12.501 15.065 5.164 1.00 59.31 244 VAL A CA 1
ATOM 1898 C C . VAL A 1 244 ? 12.474 16.543 5.564 1.00 59.31 244 VAL A C 1
ATOM 1900 O O . VAL A 1 244 ? 11.887 16.899 6.581 1.00 59.31 244 VAL A O 1
ATOM 1903 N N . GLY A 1 245 ? 13.008 17.439 4.731 1.00 57.34 245 GLY A N 1
ATOM 1904 C CA . GLY A 1 245 ? 12.998 18.884 4.991 1.00 57.34 245 GLY A CA 1
ATOM 1905 C C . GLY A 1 245 ? 12.013 19.722 4.170 1.00 57.34 245 GLY A C 1
ATOM 1906 O O . GLY A 1 245 ? 11.824 20.897 4.486 1.00 57.34 245 GLY A O 1
ATOM 1907 N N . SER A 1 246 ? 11.397 19.180 3.114 1.00 57.34 246 SER A N 1
ATOM 1908 C CA . SER A 1 246 ? 10.567 19.983 2.206 1.00 57.34 246 SER A CA 1
ATOM 1909 C C . SER A 1 246 ? 9.105 19.921 2.634 1.00 57.34 246 SER A C 1
ATOM 1911 O O . SER A 1 246 ? 8.444 18.894 2.501 1.00 57.34 246 SER A O 1
ATOM 1913 N N . ARG A 1 247 ? 8.588 21.029 3.177 1.00 52.28 247 ARG A N 1
ATOM 1914 C CA . ARG A 1 247 ? 7.163 21.183 3.493 1.00 52.28 247 ARG A CA 1
ATOM 1915 C C . ARG A 1 247 ? 6.343 20.911 2.231 1.00 52.28 247 ARG A C 1
ATOM 1917 O O . ARG A 1 247 ? 6.458 21.662 1.271 1.00 52.28 247 ARG A O 1
ATOM 1924 N N . THR A 1 248 ? 5.462 19.914 2.320 1.00 52.38 248 THR A N 1
ATOM 1925 C CA . THR A 1 248 ? 4.464 19.444 1.337 1.00 52.38 248 THR A CA 1
ATOM 1926 C C . THR A 1 248 ? 4.995 18.482 0.262 1.00 52.38 248 THR A C 1
ATOM 1928 O O . THR A 1 248 ? 5.884 18.868 -0.495 1.00 52.38 248 THR A O 1
ATOM 1931 N N . PRO A 1 249 ? 4.445 17.249 0.138 1.00 51.91 249 PRO A N 1
ATOM 1932 C CA . PRO A 1 249 ? 3.325 16.619 0.870 1.00 51.91 249 PRO A CA 1
ATOM 1933 C C . PRO A 1 249 ? 3.743 15.966 2.212 1.00 51.91 249 PRO A C 1
ATOM 1935 O O . PRO A 1 249 ? 4.937 15.936 2.505 1.00 51.91 249 PRO A O 1
ATOM 1938 N N . PRO A 1 250 ? 2.789 15.506 3.061 1.00 55.22 250 PRO A N 1
ATOM 1939 C CA . PRO A 1 250 ? 3.103 14.873 4.345 1.00 55.22 250 PRO A CA 1
ATOM 1940 C C . PRO A 1 250 ? 4.030 13.680 4.132 1.00 55.22 250 PRO A C 1
ATOM 1942 O O . PRO A 1 250 ? 3.771 12.810 3.298 1.00 55.22 250 PRO A O 1
ATOM 1945 N N . GLN A 1 251 ? 5.136 13.683 4.866 1.00 57.44 251 GLN A N 1
ATOM 1946 C CA . GLN A 1 251 ? 6.041 12.551 4.925 1.00 57.44 251 GLN A CA 1
ATOM 1947 C C . GLN A 1 251 ? 5.302 11.302 5.415 1.00 57.44 251 GLN A C 1
ATOM 1949 O O . GLN A 1 251 ? 4.324 11.439 6.147 1.00 57.44 251 GLN A O 1
ATOM 1954 N N . PRO A 1 252 ? 5.768 10.089 5.076 1.00 59.91 252 PRO A N 1
ATOM 1955 C CA . PRO A 1 252 ? 5.408 8.916 5.861 1.00 59.91 252 PRO A CA 1
ATOM 1956 C C . PRO A 1 252 ? 5.872 9.163 7.305 1.00 59.91 252 PRO A C 1
ATOM 1958 O O . PRO A 1 252 ? 7.070 9.192 7.582 1.00 59.91 252 PRO A O 1
ATOM 1961 N N . GLU A 1 253 ? 4.918 9.441 8.193 1.00 68.56 253 GLU A N 1
ATOM 1962 C CA . GLU A 1 253 ? 5.179 9.934 9.555 1.00 68.56 253 GLU A CA 1
ATOM 1963 C C . GLU A 1 253 ? 5.652 8.815 10.498 1.00 68.56 253 GLU A C 1
ATOM 1965 O O . GLU A 1 253 ? 6.243 9.085 11.544 1.00 68.56 253 GLU A O 1
ATOM 1970 N N . GLY A 1 254 ? 5.426 7.560 10.103 1.00 84.75 254 GLY A N 1
ATOM 1971 C CA . GLY A 1 254 ? 5.621 6.378 10.929 1.00 84.75 254 GLY A CA 1
ATOM 1972 C C . GLY A 1 254 ? 6.619 5.373 10.363 1.00 84.75 254 GLY A C 1
ATOM 1973 O O . GLY A 1 254 ? 6.859 5.287 9.154 1.00 84.75 254 GLY A O 1
ATOM 1974 N N . SER A 1 255 ? 7.197 4.570 11.256 1.00 90.25 255 SER A N 1
ATOM 1975 C CA . SER A 1 255 ? 8.093 3.478 10.875 1.00 90.25 255 SER A CA 1
ATOM 1976 C C . SER A 1 255 ? 7.330 2.334 10.200 1.00 90.25 255 SER A C 1
ATOM 1978 O O . SER A 1 255 ? 7.895 1.639 9.355 1.00 90.25 255 SER A O 1
ATOM 1980 N N . ALA A 1 256 ? 6.045 2.178 10.529 1.00 91.94 256 ALA A N 1
ATOM 1981 C CA . ALA A 1 256 ? 5.144 1.178 9.978 1.00 91.94 256 ALA A CA 1
ATOM 1982 C C . ALA A 1 256 ? 4.298 1.692 8.793 1.00 91.94 256 ALA A C 1
ATOM 1984 O O . ALA A 1 256 ? 3.544 0.902 8.217 1.00 91.94 256 ALA A O 1
ATOM 1985 N N . ASP A 1 257 ? 4.438 2.959 8.366 1.00 91.44 257 ASP A N 1
ATOM 1986 C CA . ASP A 1 257 ? 3.685 3.523 7.231 1.00 91.44 257 ASP A CA 1
ATOM 1987 C C . ASP A 1 257 ? 4.239 3.098 5.855 1.00 91.44 257 ASP A C 1
ATOM 1989 O O . ASP A 1 257 ? 4.725 3.893 5.043 1.00 91.44 257 ASP A O 1
ATOM 1993 N N . VAL A 1 258 ? 4.148 1.795 5.583 1.00 91.81 258 VAL A N 1
ATOM 1994 C CA . VAL A 1 258 ? 4.536 1.166 4.313 1.00 91.81 258 VAL A CA 1
ATOM 1995 C C . VAL A 1 258 ? 3.798 1.808 3.136 1.00 91.81 258 VAL A C 1
ATOM 1997 O O . VAL A 1 258 ? 4.389 2.070 2.089 1.00 91.81 258 VAL A O 1
ATOM 2000 N N . LEU A 1 259 ? 2.504 2.090 3.293 1.00 90.69 259 LEU A N 1
ATOM 2001 C CA . LEU A 1 259 ? 1.676 2.631 2.224 1.00 90.69 259 LEU A CA 1
ATOM 2002 C C . LEU A 1 259 ? 1.999 4.091 1.913 1.00 90.69 259 LEU A C 1
ATOM 2004 O O . LEU A 1 259 ? 2.060 4.448 0.736 1.00 90.69 259 LEU A O 1
ATOM 2008 N N . GLY A 1 260 ? 2.211 4.930 2.929 1.00 89.25 260 GLY A N 1
ATOM 2009 C CA . GLY A 1 260 ? 2.684 6.298 2.726 1.00 89.25 260 GLY A CA 1
ATOM 2010 C C . GLY A 1 260 ? 4.012 6.318 1.978 1.00 89.25 260 GLY A C 1
ATOM 2011 O O . GLY A 1 260 ? 4.166 7.062 1.008 1.00 89.25 260 GLY A O 1
ATOM 2012 N N . ARG A 1 261 ? 4.932 5.413 2.334 1.00 90.62 261 ARG A N 1
ATOM 2013 C CA . ARG A 1 261 ? 6.213 5.257 1.635 1.00 90.62 261 ARG A CA 1
ATOM 2014 C C . ARG A 1 261 ? 6.039 4.833 0.176 1.00 90.62 261 ARG A C 1
ATOM 2016 O O . ARG A 1 261 ? 6.563 5.498 -0.716 1.00 90.62 261 ARG A O 1
ATOM 2023 N N . LEU A 1 262 ? 5.258 3.787 -0.091 1.00 91.62 262 LEU A N 1
ATOM 2024 C CA . LEU A 1 262 ? 4.992 3.329 -1.459 1.00 91.62 262 LEU A CA 1
ATOM 2025 C C . LEU A 1 262 ? 4.297 4.408 -2.301 1.00 91.62 262 LEU A C 1
ATOM 2027 O O . LEU A 1 262 ? 4.643 4.595 -3.467 1.00 91.62 262 LEU A O 1
ATOM 2031 N N . ARG A 1 263 ? 3.370 5.177 -1.717 1.00 89.25 263 ARG A N 1
ATOM 2032 C CA . ARG A 1 263 ? 2.735 6.328 -2.383 1.00 89.25 263 ARG A CA 1
ATOM 2033 C C . ARG A 1 263 ? 3.726 7.422 -2.742 1.00 89.25 263 ARG A C 1
ATOM 2035 O O . ARG A 1 263 ? 3.589 8.000 -3.814 1.00 89.25 263 ARG A O 1
ATOM 2042 N N . ALA A 1 264 ? 4.699 7.697 -1.878 1.00 89.25 264 ALA A N 1
ATOM 2043 C CA . ALA A 1 264 ? 5.749 8.670 -2.159 1.00 89.25 264 ALA A CA 1
ATOM 2044 C C . ALA A 1 264 ? 6.693 8.185 -3.275 1.00 89.25 264 ALA A C 1
ATOM 2046 O O . ALA A 1 264 ? 7.082 8.973 -4.135 1.00 89.25 264 ALA A O 1
ATOM 2047 N N . MET A 1 265 ? 7.009 6.885 -3.308 1.00 92.81 265 MET A N 1
ATOM 2048 C CA . MET A 1 265 ? 7.893 6.288 -4.318 1.00 92.81 265 MET A CA 1
ATOM 2049 C C . MET A 1 265 ? 7.223 6.152 -5.691 1.00 92.81 265 MET A C 1
ATOM 2051 O O . MET A 1 265 ? 7.857 6.401 -6.712 1.00 92.81 265 MET A O 1
ATOM 2055 N N . THR A 1 266 ? 5.936 5.796 -5.731 1.00 91.81 266 THR A N 1
ATOM 2056 C CA . THR A 1 266 ? 5.173 5.517 -6.963 1.00 91.81 266 THR A CA 1
ATOM 2057 C C . THR A 1 266 ? 5.304 6.597 -8.052 1.00 91.81 266 THR A C 1
ATOM 2059 O O . THR A 1 266 ? 5.617 6.236 -9.184 1.00 91.81 266 THR A O 1
ATOM 2062 N N . PRO A 1 267 ? 5.112 7.908 -7.794 1.00 91.00 267 PRO A N 1
ATOM 2063 C CA . PRO A 1 267 ? 5.260 8.925 -8.838 1.00 91.00 267 PRO A CA 1
ATOM 2064 C C . PRO A 1 267 ? 6.698 9.033 -9.363 1.00 91.00 267 PRO A C 1
ATOM 2066 O O . PRO A 1 267 ? 6.890 9.281 -10.553 1.00 91.00 267 PRO A O 1
ATOM 2069 N N . VAL A 1 268 ? 7.704 8.815 -8.507 1.00 94.50 268 VAL A N 1
ATOM 2070 C CA . VAL A 1 268 ? 9.118 8.796 -8.916 1.00 94.50 268 VAL A CA 1
ATOM 2071 C C . VAL A 1 268 ? 9.378 7.599 -9.826 1.00 94.50 268 VAL A C 1
ATOM 2073 O O . VAL A 1 268 ? 9.920 7.775 -10.915 1.00 94.50 268 VAL A O 1
ATOM 2076 N N . LEU A 1 269 ? 8.919 6.413 -9.420 1.00 95.31 269 LEU A N 1
ATOM 2077 C CA . LEU A 1 269 ? 9.039 5.176 -10.190 1.00 95.31 269 LEU A CA 1
ATOM 2078 C C . LEU A 1 269 ? 8.330 5.277 -11.542 1.00 95.31 269 LEU A C 1
ATOM 2080 O O . LEU A 1 269 ? 8.933 4.958 -12.558 1.00 95.31 269 LEU A O 1
ATOM 2084 N N . ASN A 1 270 ? 7.096 5.788 -11.580 1.00 94.06 270 ASN A N 1
ATOM 2085 C CA . ASN A 1 270 ? 6.341 5.979 -12.822 1.00 94.06 270 ASN A CA 1
ATOM 2086 C C . ASN A 1 270 ? 7.107 6.840 -13.829 1.00 94.06 270 ASN A C 1
ATOM 2088 O O . ASN A 1 270 ? 7.190 6.494 -15.008 1.00 94.06 270 ASN A O 1
ATOM 2092 N N . ARG A 1 271 ? 7.689 7.951 -13.364 1.00 95.69 271 ARG A N 1
ATOM 2093 C CA . ARG A 1 271 ? 8.511 8.825 -14.205 1.00 95.69 271 ARG A CA 1
ATOM 2094 C C . ARG A 1 271 ? 9.750 8.091 -14.717 1.00 95.69 271 ARG A C 1
ATOM 2096 O O . ARG A 1 271 ? 9.967 8.057 -15.921 1.00 95.69 271 ARG A O 1
ATOM 2103 N N . MET A 1 272 ? 10.515 7.459 -13.824 1.00 96.75 272 MET A N 1
ATOM 2104 C CA . MET A 1 272 ? 11.743 6.748 -14.199 1.00 96.75 272 MET A CA 1
ATOM 2105 C C . MET A 1 272 ? 11.472 5.605 -15.182 1.00 96.75 272 MET A C 1
ATOM 2107 O O . MET A 1 272 ? 12.176 5.494 -16.176 1.00 96.75 272 MET A O 1
ATOM 2111 N N . VAL A 1 273 ? 10.425 4.805 -14.961 1.00 95.75 273 VAL A N 1
ATOM 2112 C CA . VAL A 1 273 ? 10.027 3.710 -15.863 1.00 95.75 273 VAL A CA 1
ATOM 2113 C C . VAL A 1 273 ? 9.621 4.242 -17.238 1.00 95.75 273 VAL A C 1
ATOM 2115 O O . VAL A 1 273 ? 9.969 3.638 -18.247 1.00 95.75 273 VAL A O 1
ATOM 2118 N N . THR A 1 274 ? 8.920 5.379 -17.294 1.00 93.69 274 THR A N 1
ATOM 2119 C CA . THR A 1 274 ? 8.514 6.009 -18.564 1.00 93.69 274 THR A CA 1
ATOM 2120 C C . THR A 1 274 ? 9.715 6.553 -19.345 1.00 93.69 274 THR A C 1
ATOM 2122 O O . THR A 1 274 ? 9.711 6.546 -20.573 1.00 93.69 274 THR A O 1
ATOM 2125 N N . GLU A 1 275 ? 10.747 7.018 -18.640 1.00 94.69 275 GLU A N 1
ATOM 2126 C CA . GLU A 1 275 ? 11.947 7.628 -19.222 1.00 94.69 275 GLU A CA 1
ATOM 2127 C C . GLU A 1 275 ? 13.089 6.621 -19.464 1.00 94.69 275 GLU A C 1
ATOM 2129 O O . GLU A 1 275 ? 14.051 6.950 -20.157 1.00 94.69 275 GLU A O 1
ATOM 2134 N N . ALA A 1 276 ? 13.009 5.403 -18.917 1.00 93.75 276 ALA A N 1
ATOM 2135 C CA . ALA A 1 276 ? 14.083 4.413 -18.959 1.00 93.75 276 ALA A CA 1
ATOM 2136 C C . ALA A 1 276 ? 14.179 3.710 -20.329 1.00 93.75 276 ALA A C 1
ATOM 2138 O O . ALA A 1 276 ? 13.338 2.867 -20.648 1.00 93.75 276 ALA A O 1
ATOM 2139 N N . PRO A 1 277 ? 15.250 3.930 -21.118 1.00 91.94 277 PRO A N 1
ATOM 2140 C CA . PRO A 1 277 ? 15.419 3.252 -22.407 1.00 91.94 277 PRO A CA 1
ATOM 2141 C C . PRO A 1 277 ? 15.806 1.771 -22.258 1.00 91.94 277 PRO A C 1
ATOM 2143 O O . PRO A 1 277 ? 15.719 1.001 -23.211 1.00 91.94 277 PRO A O 1
ATOM 2146 N N . THR A 1 278 ? 16.276 1.368 -21.075 1.00 91.69 278 THR A N 1
ATOM 2147 C CA . THR A 1 278 ? 16.795 0.023 -20.786 1.00 91.69 278 THR A CA 1
ATOM 2148 C C . THR A 1 278 ? 15.718 -0.966 -20.348 1.00 91.69 278 THR A C 1
ATOM 2150 O O . THR A 1 278 ? 15.979 -2.170 -20.307 1.00 91.69 278 THR A O 1
ATOM 2153 N N . MET A 1 279 ? 14.513 -0.487 -20.029 1.00 94.88 279 MET A N 1
ATOM 2154 C CA . MET A 1 279 ? 13.413 -1.319 -19.561 1.00 94.88 279 MET A CA 1
ATOM 2155 C C . MET A 1 279 ? 12.388 -1.509 -20.675 1.00 94.88 279 MET A C 1
ATOM 2157 O O . MET A 1 279 ? 11.875 -0.551 -21.247 1.00 94.88 279 MET A O 1
ATOM 2161 N N . SER A 1 280 ? 12.059 -2.762 -20.986 1.00 95.44 280 SER A N 1
ATOM 2162 C CA . SER A 1 280 ? 10.954 -3.027 -21.911 1.00 95.44 280 SER A CA 1
ATOM 2163 C C . SER A 1 280 ? 9.622 -2.577 -21.301 1.00 95.44 280 SER A C 1
ATOM 2165 O O . SER A 1 280 ? 9.412 -2.724 -20.096 1.00 95.44 280 SER A O 1
ATOM 2167 N N . VAL A 1 281 ? 8.693 -2.106 -22.139 1.00 94.12 281 VAL A N 1
ATOM 2168 C CA . VAL A 1 281 ? 7.350 -1.672 -21.703 1.00 94.12 281 VAL A CA 1
ATOM 2169 C C . VAL A 1 281 ? 6.637 -2.766 -20.899 1.00 94.12 281 VAL A C 1
ATOM 2171 O O . VAL A 1 281 ? 6.042 -2.481 -19.865 1.00 94.12 281 VAL A O 1
ATOM 2174 N N . GLY A 1 282 ? 6.749 -4.030 -21.328 1.00 95.19 282 GLY A N 1
ATOM 2175 C CA . GLY A 1 282 ? 6.143 -5.168 -20.631 1.00 95.19 282 GLY A CA 1
ATOM 2176 C C . GLY A 1 282 ? 6.702 -5.382 -19.222 1.00 95.19 282 GLY A C 1
ATOM 2177 O O . GLY A 1 282 ? 5.932 -5.580 -18.286 1.00 95.19 282 GLY A O 1
ATOM 2178 N N . CYS A 1 283 ? 8.025 -5.286 -19.045 1.00 96.44 283 CYS A N 1
ATOM 2179 C CA . CYS A 1 283 ? 8.627 -5.332 -17.711 1.00 96.44 283 CYS A CA 1
ATOM 2180 C C . CYS A 1 283 ? 8.246 -4.104 -16.877 1.00 96.44 283 CYS A C 1
ATOM 2182 O O . CYS A 1 283 ? 8.021 -4.250 -15.682 1.00 96.44 283 CYS A O 1
ATOM 2184 N N . GLY A 1 284 ? 8.169 -2.915 -17.486 1.00 95.31 284 GLY A N 1
ATOM 2185 C CA . GLY A 1 284 ? 7.778 -1.680 -16.802 1.00 95.31 284 GLY A CA 1
ATOM 2186 C C . GLY A 1 284 ? 6.371 -1.758 -16.213 1.00 95.31 284 GLY A C 1
ATOM 2187 O O . GLY A 1 284 ? 6.188 -1.486 -15.031 1.00 95.31 284 GLY A O 1
ATOM 2188 N N . LEU A 1 285 ? 5.391 -2.213 -16.999 1.00 94.12 285 LEU A N 1
ATOM 2189 C CA . LEU A 1 285 ? 4.024 -2.437 -16.514 1.00 94.12 285 LEU A CA 1
ATOM 2190 C C . LEU A 1 285 ? 3.986 -3.498 -15.409 1.00 94.12 285 LEU A C 1
ATOM 2192 O O . LEU A 1 285 ? 3.427 -3.251 -14.345 1.00 94.12 285 LEU A O 1
ATOM 2196 N N . ALA A 1 286 ? 4.662 -4.632 -15.615 1.00 94.94 286 ALA A N 1
ATOM 2197 C CA . ALA A 1 286 ? 4.722 -5.698 -14.620 1.00 94.94 286 ALA A CA 1
ATOM 2198 C C . ALA A 1 286 ? 5.383 -5.254 -13.299 1.00 94.94 286 ALA A C 1
ATOM 2200 O O . ALA A 1 286 ? 4.992 -5.714 -12.228 1.00 94.94 286 ALA A O 1
ATOM 2201 N N . ALA A 1 287 ? 6.365 -4.351 -13.361 1.00 94.50 287 ALA A N 1
ATOM 2202 C CA . ALA A 1 287 ? 6.986 -3.751 -12.186 1.00 94.50 287 ALA A CA 1
ATOM 2203 C C . ALA A 1 287 ? 6.008 -2.886 -11.397 1.00 94.50 287 ALA A C 1
ATOM 2205 O O . ALA A 1 287 ? 5.900 -3.040 -10.181 1.00 94.50 287 ALA A O 1
ATOM 2206 N N . LEU A 1 288 ? 5.260 -2.020 -12.082 1.00 92.81 288 LEU A N 1
ATOM 2207 C CA . LEU A 1 288 ? 4.247 -1.176 -11.450 1.00 92.81 288 LEU A CA 1
ATOM 2208 C C . LEU A 1 288 ? 3.106 -2.012 -10.850 1.00 92.81 288 LEU A C 1
ATOM 2210 O O . LEU A 1 288 ? 2.663 -1.731 -9.735 1.00 92.81 288 LEU A O 1
ATOM 2214 N N . ASP A 1 289 ? 2.699 -3.087 -11.526 1.00 91.38 289 ASP A N 1
ATOM 2215 C CA . ASP A 1 289 ? 1.716 -4.040 -11.002 1.00 91.38 289 ASP A CA 1
ATOM 2216 C C . ASP A 1 289 ? 2.228 -4.754 -9.740 1.00 91.38 289 ASP A C 1
ATOM 2218 O O . ASP A 1 289 ? 1.483 -4.910 -8.767 1.00 91.38 289 ASP A O 1
ATOM 2222 N N . ALA A 1 290 ? 3.514 -5.126 -9.700 1.00 91.50 290 ALA A N 1
ATOM 2223 C CA . ALA A 1 290 ? 4.130 -5.751 -8.528 1.00 91.50 290 ALA A CA 1
ATOM 2224 C C . ALA A 1 290 ? 4.123 -4.828 -7.292 1.00 91.50 290 ALA A C 1
ATOM 2226 O O . ALA A 1 290 ? 3.958 -5.305 -6.167 1.00 91.50 290 ALA A O 1
ATOM 2227 N N . VAL A 1 291 ? 4.217 -3.504 -7.480 1.00 90.31 291 VAL A N 1
ATOM 2228 C CA . VAL A 1 291 ? 4.031 -2.527 -6.388 1.00 90.31 291 VAL A CA 1
ATOM 2229 C C . VAL A 1 291 ? 2.605 -2.583 -5.835 1.00 90.31 291 VAL A C 1
ATOM 2231 O O . VAL A 1 291 ? 2.409 -2.565 -4.619 1.00 90.31 291 VAL A O 1
ATOM 2234 N N . GLY A 1 292 ? 1.602 -2.684 -6.711 1.00 84.06 292 GLY A N 1
ATOM 2235 C CA . GLY A 1 292 ? 0.201 -2.833 -6.314 1.00 84.06 292 GLY A CA 1
ATOM 2236 C C . GLY A 1 292 ? -0.062 -4.129 -5.543 1.00 84.06 292 GLY A C 1
ATOM 2237 O O . GLY A 1 292 ? -0.748 -4.108 -4.518 1.00 84.06 292 GLY A O 1
ATOM 2238 N N . ALA A 1 293 ? 0.532 -5.239 -5.989 1.00 84.94 293 ALA A N 1
ATOM 2239 C CA . ALA A 1 293 ? 0.422 -6.537 -5.324 1.00 84.94 293 ALA A CA 1
ATOM 2240 C C . ALA A 1 293 ? 1.017 -6.513 -3.905 1.00 84.94 293 ALA A C 1
ATOM 2242 O O . ALA A 1 293 ? 0.374 -6.980 -2.966 1.00 84.94 293 ALA A O 1
ATOM 2243 N N . LEU A 1 294 ? 2.183 -5.879 -3.712 1.00 84.38 294 LEU A N 1
ATOM 2244 C CA . LEU A 1 294 ? 2.778 -5.696 -2.380 1.00 84.38 294 LEU A CA 1
ATOM 2245 C C . LEU A 1 294 ? 1.832 -4.986 -1.398 1.00 84.38 294 LEU A C 1
ATOM 2247 O O . LEU A 1 294 ? 1.775 -5.354 -0.224 1.00 84.38 294 LEU A O 1
ATOM 2251 N N . ILE A 1 295 ? 1.088 -3.977 -1.866 1.00 77.25 295 ILE A N 1
ATOM 2252 C CA . ILE A 1 295 ? 0.141 -3.223 -1.033 1.00 77.25 295 ILE A CA 1
ATOM 2253 C C . ILE A 1 295 ? -1.017 -4.118 -0.593 1.00 77.25 295 ILE A C 1
ATOM 2255 O O . ILE A 1 295 ? -1.395 -4.104 0.576 1.00 77.25 295 ILE A O 1
ATOM 2259 N N . ILE A 1 296 ? -1.609 -4.864 -1.523 1.00 73.12 296 ILE A N 1
ATOM 2260 C CA . ILE A 1 296 ? -2.838 -5.619 -1.260 1.00 73.12 296 ILE A CA 1
ATOM 2261 C C . ILE A 1 296 ? -2.524 -6.895 -0.475 1.00 73.12 296 ILE A C 1
ATOM 2263 O O . ILE A 1 296 ? -3.126 -7.130 0.574 1.00 73.12 296 ILE A O 1
ATOM 2267 N N . ASP A 1 297 ? -1.566 -7.687 -0.946 1.00 74.62 297 ASP A N 1
ATOM 2268 C CA . ASP A 1 297 ? -1.297 -9.016 -0.394 1.00 74.62 297 ASP A CA 1
ATOM 2269 C C . ASP A 1 297 ? -0.429 -8.939 0.866 1.00 74.62 297 ASP A C 1
ATOM 2271 O O . ASP A 1 297 ? -0.650 -9.681 1.823 1.00 74.62 297 ASP A O 1
ATOM 2275 N N . GLY A 1 298 ? 0.517 -7.995 0.905 1.00 73.25 298 GLY A N 1
ATOM 2276 C CA . GLY A 1 298 ? 1.391 -7.787 2.056 1.00 73.25 298 GLY A CA 1
ATOM 2277 C C . GLY A 1 298 ? 0.645 -7.204 3.254 1.00 73.25 298 GLY A C 1
ATOM 2278 O O . GLY A 1 298 ? 0.672 -7.782 4.337 1.00 73.25 298 GLY A O 1
ATOM 2279 N N . LEU A 1 299 ? -0.070 -6.085 3.075 1.00 74.56 299 LEU A N 1
ATOM 2280 C CA . LEU A 1 299 ? -0.658 -5.347 4.204 1.00 74.56 299 LEU A CA 1
ATOM 2281 C C . LEU A 1 299 ? -1.812 -6.090 4.881 1.00 74.56 299 LEU A C 1
ATOM 2283 O O . LEU A 1 299 ? -1.937 -6.034 6.105 1.00 74.56 299 LEU A O 1
ATOM 2287 N N . MET A 1 300 ? -2.653 -6.789 4.113 1.00 74.56 300 MET A N 1
ATOM 2288 C CA . MET A 1 300 ? -3.818 -7.474 4.682 1.00 74.56 300 MET A CA 1
ATOM 2289 C C . MET A 1 300 ? -3.429 -8.691 5.535 1.00 74.56 300 MET A C 1
ATOM 2291 O O . MET A 1 300 ? -4.151 -9.019 6.476 1.00 74.56 300 MET A O 1
ATOM 2295 N N . GLY A 1 301 ? -2.283 -9.324 5.260 1.00 78.31 301 GLY A N 1
ATOM 2296 C CA . GLY A 1 301 ? -1.813 -10.500 5.996 1.00 78.31 301 GLY A CA 1
ATOM 2297 C C . GLY A 1 301 ? -1.341 -10.216 7.427 1.00 78.31 301 GLY A C 1
ATOM 2298 O O . GLY A 1 301 ? -1.425 -11.096 8.275 1.00 78.31 301 GLY A O 1
ATOM 2299 N N . HIS A 1 302 ? -0.901 -8.991 7.737 1.00 79.12 302 HIS A N 1
ATOM 2300 C CA . HIS A 1 302 ? -0.307 -8.656 9.044 1.00 79.12 302 HIS A CA 1
ATOM 2301 C C . HIS A 1 302 ? -1.304 -8.576 10.207 1.00 79.12 302 HIS A C 1
ATOM 2303 O O . HIS A 1 302 ? -0.898 -8.591 11.367 1.00 79.12 302 HIS A O 1
ATOM 2309 N N . PHE A 1 303 ? -2.597 -8.479 9.902 1.00 73.69 303 PHE A N 1
ATOM 2310 C CA . PHE A 1 303 ? -3.672 -8.384 10.893 1.00 73.69 303 PHE A CA 1
ATOM 2311 C C . PHE A 1 303 ? -4.608 -9.595 10.868 1.00 73.69 303 PHE A C 1
ATOM 2313 O O . PHE A 1 303 ? -5.603 -9.618 11.592 1.00 73.69 303 PHE A O 1
ATOM 2320 N N . ALA A 1 304 ? -4.316 -10.592 10.031 1.00 68.56 304 ALA A N 1
ATOM 2321 C CA . ALA A 1 304 ? -5.004 -11.866 10.092 1.00 68.56 304 ALA A CA 1
ATOM 2322 C C . ALA A 1 304 ? -4.480 -12.617 11.325 1.00 68.56 304 ALA A C 1
ATOM 2324 O O . ALA A 1 304 ? -3.365 -13.136 11.308 1.00 68.56 304 ALA A O 1
ATOM 2325 N N . SER A 1 305 ? -5.259 -12.629 12.413 1.00 54.84 305 SER A N 1
ATOM 2326 C CA . SER A 1 305 ? -5.006 -13.575 13.505 1.00 54.84 305 SER A CA 1
ATOM 2327 C C . SER A 1 305 ? -4.972 -15.009 12.953 1.00 54.84 305 SER A C 1
ATOM 2329 O O . SER A 1 305 ? -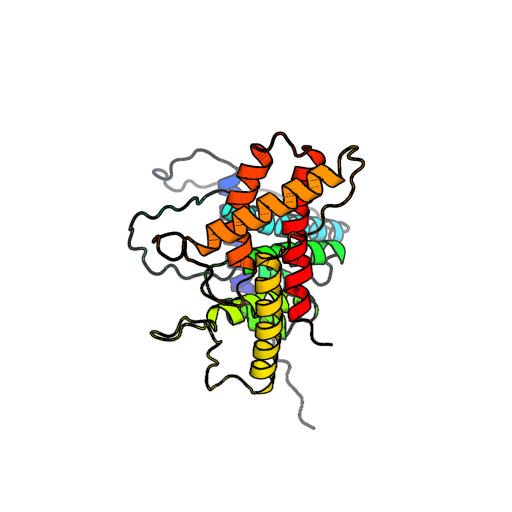5.717 -15.293 12.008 1.00 54.84 305 SER A O 1
ATOM 2331 N N . PRO A 1 306 ? -4.134 -15.891 13.528 1.00 44.91 306 PRO A N 1
ATOM 2332 C CA . PRO A 1 306 ? -4.178 -17.325 13.250 1.00 44.91 306 PRO A CA 1
ATOM 2333 C C . PRO A 1 306 ? -5.556 -17.939 13.538 1.00 44.91 306 PRO A C 1
ATOM 2335 O O . PRO A 1 306 ? -6.291 -17.397 14.400 1.00 44.91 306 PRO A O 1
#